Protein AF-0000000076640736 (afdb_homodimer)

pLDDT: mean 88.98, std 17.42, range [44.72, 98.94]

Organism: NCBI:txid1194090

Solvent-accessible surface area (backbone atoms only — not comparable to full-atom values): 15276 Å² total; per-residue (Å²): 128,54,63,42,48,74,42,82,36,75,67,81,66,88,76,74,52,83,52,33,38,38,32,15,74,84,70,26,34,33,38,29,35,38,87,88,64,81,64,48,81,40,79,45,49,27,27,90,73,60,23,31,40,34,38,21,58,82,40,40,26,46,40,62,67,46,68,42,70,89,44,95,79,40,47,28,30,31,40,53,64,30,25,53,43,78,49,74,74,72,51,73,67,57,50,52,52,50,52,51,53,48,50,51,50,41,50,52,51,56,55,52,49,46,54,57,48,48,54,54,50,52,51,51,53,53,54,50,53,55,52,51,56,54,53,63,59,65,78,101,128,55,63,43,46,74,41,81,37,76,66,82,65,89,76,75,52,81,51,32,37,38,32,16,74,85,71,26,33,33,38,29,34,38,88,87,65,82,65,48,80,40,79,46,50,27,28,89,73,60,23,32,40,35,37,20,59,80,41,40,27,45,39,62,68,46,68,41,72,89,45,94,79,40,49,28,30,33,40,53,63,29,25,53,43,79,49,73,76,74,50,72,66,55,50,52,52,48,53,51,51,48,51,52,50,41,50,54,50,55,56,52,50,46,53,56,52,44,54,54,50,52,49,50,54,52,52,52,51,53,52,50,57,53,53,62,57,63,78,102

Secondary structure (DSSP, 8-state):
-EEPEEEE-SS--SSPPTTEEEEETTTTEEEEE-TTSS--EEEEEBSTTSBEEEE-SS-EEEEEEEE-TTSTT--EEEEETTEEEE-PPPPHHHHHHHHHHHHHHHHHHHHHHHHHHHHHHHHHHHHHHHHHHHHHHHT-/-EEPEEEE-SS--SSPPTTEEEEETTTTEEEEE-TTSS--EEEEEBSTTSBEEEE-SS-EEEEEEEE-TTSTT--EEEEETTEEEE-PPPPHHHHHHHHHHHHHHHHHHHHHHHHHHHHHHHHHHHHHHHHHHHHHHHT-

Foldseek 3Di:
DQFAAEDEDCDDDPDADARYWYDHPNQQKIWHQDNVPPRDIDIFGHDPLTWDWDDDPQFIWIPDWDFPCVDPVRWIFTQDRRDTGGDDHDDPVVVVVVVVVSVVSVVVVVVVVVVVVVVVVVVVVVVVVVVVVVVVVVVD/DQFAAEDEDCDDDPDADARYWYDHPNQQKIWHADNVPPRDIDIFGHDPLTWDWDDDPQFIWIPDWDFPCVDPVRWIFTQDRRDTGGDDHDDPVVVVVVVVVSVVSVVVVVVVVVVVVVVVVVVVVVVVVVVVVVVVVVVD

Sequence (280 aa):
MKKLNHRFVEYIPKNLEEGVLYISIRFGTAVHKCACGCGNKTVTPLSPTDWELKYNGESISLNPSIGNWSYPCQSHYWIINDEIRWADKWSKEKIQANRAKQQINKKRYFNSSKTSSKESESEDQSLWNKFKSWISNLMKMKKLNHRFVEYIPKNLEEGVLYISIRFGTAVHKCACGCGNKTVTPLSPTDWELKYNGESISLNPSIGNWSYPCQSHYWIINDEIRWADKWSKEKIQANRAKQQINKKRYFNSSKTSSKESESEDQSLWNKFKSWISNLMK

Radius of gyration: 25.19 Å; Cα contacts (8 Å, |Δi|>4): 437; chains: 2; bounding box: 90×57×64 Å

InterPro domains:
  IPR045384 Protein of unknown function DUF6527 [PF20137] (8-87)

Nearest PDB structures (foldseek):
  8vpq-assembly1_A  TM=2.775E-01  e=2.648E+00  Homo sapiens
  8voj-assembly1_A  TM=3.090E-01  e=3.574E+00  Homo sapiens
  8vpq-assembly1_A  TM=2.774E-01  e=2.283E+00  Homo sapiens
  8voj-assembly1_A  TM=2.893E-01  e=3.076E+00  Homo sapiens
  5ods-assembly2_B  TM=2.956E-01  e=4.957E+00  Mus musculus

Structure (mmCIF, N/CA/C/O backbone):
data_AF-0000000076640736-model_v1
#
loop_
_entity.id
_entity.type
_entity.pdbx_description
1 polymer 'Uncharacterized protein'
#
loop_
_atom_site.group_PDB
_atom_site.id
_atom_site.type_symbol
_atom_site.label_atom_id
_atom_site.label_alt_id
_atom_site.label_comp_id
_atom_site.label_asym_id
_atom_site.label_entity_id
_atom_site.label_seq_id
_atom_site.pdbx_PDB_ins_code
_atom_site.Cartn_x
_atom_site.Cartn_y
_atom_site.Cartn_z
_atom_site.occupancy
_atom_site.B_iso_or_equiv
_atom_site.auth_seq_id
_atom_site.auth_comp_id
_atom_site.auth_asym_id
_atom_site.auth_atom_id
_atom_site.pdbx_PDB_model_num
ATOM 1 N N . MET A 1 1 ? -11.844 11.234 16.375 1 69 1 MET A N 1
ATOM 2 C CA . MET A 1 1 ? -10.734 10.922 15.484 1 69 1 MET A CA 1
ATOM 3 C C . MET A 1 1 ? -10.891 11.648 14.148 1 69 1 MET A C 1
ATOM 5 O O . MET A 1 1 ? -12.008 11.891 13.695 1 69 1 MET A O 1
ATOM 9 N N . LYS A 1 2 ? -9.859 12.328 13.805 1 91.25 2 LYS A N 1
ATOM 10 C CA . LYS A 1 2 ? -9.898 13.07 12.547 1 91.25 2 LYS A CA 1
ATOM 11 C C . LYS A 1 2 ? -9.625 12.156 11.359 1 91.25 2 LYS A C 1
ATOM 13 O O . LYS A 1 2 ? -8.664 11.383 11.375 1 91.25 2 LYS A O 1
ATOM 18 N N . LYS A 1 3 ? -10.602 12.141 10.414 1 95.75 3 LYS A N 1
ATOM 19 C CA . LYS A 1 3 ? -10.5 11.273 9.242 1 95.75 3 LYS A CA 1
ATOM 20 C C . LYS A 1 3 ? -10.125 12.078 8 1 95.75 3 LYS A C 1
ATOM 22 O O . LYS A 1 3 ? -10.562 13.219 7.832 1 95.75 3 LYS A O 1
ATOM 27 N N . LEU A 1 4 ? -9.344 11.531 7.227 1 97.88 4 LEU A N 1
ATOM 28 C CA . LEU A 1 4 ? -9.031 12.102 5.922 1 97.88 4 LEU A CA 1
ATOM 29 C C . LEU A 1 4 ? -9.805 11.398 4.816 1 97.88 4 LEU A C 1
ATOM 31 O O . LEU A 1 4 ? -10.086 10.203 4.918 1 97.88 4 LEU A O 1
ATOM 35 N N . ASN A 1 5 ? -10.117 12.195 3.83 1 98.31 5 ASN A N 1
ATOM 36 C CA . ASN A 1 5 ? -10.594 11.602 2.584 1 98.31 5 ASN A CA 1
ATOM 37 C C . ASN A 1 5 ? -9.461 11.43 1.577 1 98.31 5 ASN A C 1
ATOM 39 O O . ASN A 1 5 ? -8.82 12.406 1.178 1 98.31 5 ASN A O 1
ATOM 43 N N . HIS A 1 6 ? -9.211 10.211 1.237 1 98.75 6 HIS A N 1
ATOM 44 C CA . HIS A 1 6 ? -8.117 10.039 0.285 1 98.75 6 HIS A CA 1
ATOM 45 C C . HIS A 1 6 ? -8.633 10.078 -1.151 1 98.75 6 HIS A C 1
ATOM 47 O O . HIS A 1 6 ? -9.766 9.695 -1.422 1 98.75 6 HIS A O 1
ATOM 53 N N . ARG A 1 7 ? -7.809 10.547 -2.029 1 98.75 7 ARG A N 1
ATOM 54 C CA . ARG A 1 7 ? -8.086 10.594 -3.463 1 98.75 7 ARG A CA 1
ATOM 55 C C . ARG A 1 7 ? -6.848 10.203 -4.27 1 98.75 7 ARG A C 1
ATOM 57 O O . ARG A 1 7 ? -5.789 10.82 -4.125 1 98.75 7 ARG A O 1
ATOM 64 N N . PHE A 1 8 ? -6.996 9.203 -5.039 1 98.69 8 PHE A N 1
ATOM 65 C CA . PHE A 1 8 ? -5.961 8.914 -6.027 1 98.69 8 PHE A CA 1
ATOM 66 C C . PHE A 1 8 ? -6.105 9.828 -7.238 1 98.69 8 PHE A C 1
ATOM 68 O O . PHE A 1 8 ? -7.18 9.914 -7.836 1 98.69 8 PHE A O 1
ATOM 75 N N . VAL A 1 9 ? -5.004 10.477 -7.559 1 98.5 9 VAL A N 1
ATOM 76 C CA . VAL A 1 9 ? -5.008 11.422 -8.664 1 98.5 9 VAL A CA 1
ATOM 77 C C . VAL A 1 9 ? -3.748 11.234 -9.508 1 98.5 9 VAL A C 1
ATOM 79 O O . VAL A 1 9 ? -2.746 10.703 -9.031 1 98.5 9 VAL A O 1
ATOM 82 N N . GLU A 1 10 ? -3.867 11.625 -10.781 1 97.19 10 GLU A N 1
ATOM 83 C CA . GLU A 1 10 ? -2.648 11.617 -11.578 1 97.19 10 GLU A CA 1
ATOM 84 C C . GLU A 1 10 ? 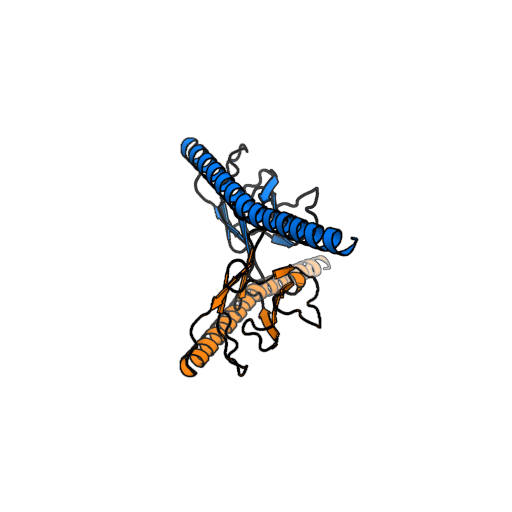-1.718 12.758 -11.18 1 97.19 10 GLU A C 1
ATOM 86 O O . GLU A 1 10 ? -0.538 12.531 -10.906 1 97.19 10 GLU A O 1
ATOM 91 N N . TYR A 1 11 ? -2.346 13.984 -11.094 1 98.31 11 TYR A N 1
ATOM 92 C CA . TYR A 1 11 ? -1.594 15.172 -10.703 1 98.31 11 TYR A CA 1
ATOM 93 C C . TYR A 1 11 ? -2.115 15.742 -9.391 1 98.31 11 TYR A C 1
ATOM 95 O O . TYR A 1 11 ? -3.326 15.891 -9.203 1 98.31 11 TYR A O 1
ATOM 103 N N . ILE A 1 12 ? -1.218 16.094 -8.562 1 98.62 12 ILE A N 1
ATOM 104 C CA . ILE A 1 12 ? -1.603 16.766 -7.328 1 98.62 12 ILE A CA 1
ATOM 105 C C . ILE A 1 12 ? -2.174 18.141 -7.645 1 98.62 12 ILE A C 1
ATOM 107 O O . ILE A 1 12 ? -1.533 18.938 -8.328 1 98.62 12 ILE A O 1
ATOM 111 N N . PRO A 1 13 ? -3.293 18.438 -7.125 1 98.62 13 PRO A N 1
ATOM 112 C CA . PRO A 1 13 ? -3.857 19.75 -7.441 1 98.62 13 PRO A CA 1
ATOM 113 C C . PRO A 1 13 ? -3.057 20.891 -6.836 1 98.62 13 PRO A C 1
ATOM 115 O O . PRO A 1 13 ? -2.441 20.734 -5.777 1 98.62 13 PRO A O 1
ATOM 118 N N . LYS A 1 14 ? -3.152 21.969 -7.449 1 97.75 14 LYS A N 1
ATOM 119 C CA . LYS A 1 14 ? -2.477 23.172 -6.957 1 97.75 14 LYS A CA 1
ATOM 120 C C . LYS A 1 14 ? -3.059 23.609 -5.617 1 97.75 14 LYS A C 1
ATOM 122 O O . LYS A 1 14 ? -2.316 23.938 -4.691 1 97.75 14 LYS A O 1
ATOM 127 N N . ASN A 1 15 ? -4.355 23.641 -5.617 1 98.19 15 ASN A N 1
ATOM 128 C CA . ASN A 1 15 ? -5.047 24 -4.383 1 98.19 15 ASN A CA 1
ATOM 129 C C . ASN A 1 15 ? -5.559 22.766 -3.645 1 98.19 15 ASN A C 1
ATOM 131 O O . ASN A 1 15 ? -6.496 22.109 -4.102 1 98.19 15 ASN A O 1
ATOM 135 N N . LEU A 1 16 ? -5.016 22.547 -2.539 1 98.69 16 LEU A N 1
ATOM 136 C CA . LEU A 1 16 ? -5.387 21.375 -1.735 1 98.69 16 LEU A CA 1
ATOM 137 C C . LEU A 1 16 ? -6.598 21.688 -0.859 1 98.69 16 LEU A C 1
ATOM 139 O O . LEU A 1 16 ? -6.695 22.781 -0.293 1 98.69 16 LEU A O 1
ATOM 143 N N . GLU A 1 17 ? -7.504 20.75 -0.785 1 98.31 17 GLU A N 1
ATOM 144 C CA . GLU A 1 17 ? -8.609 20.859 0.158 1 98.31 17 GLU A CA 1
ATOM 145 C C . GLU A 1 17 ? -8.219 20.359 1.541 1 98.31 17 GLU A C 1
ATOM 147 O O . GLU A 1 17 ? -7.441 19.406 1.659 1 98.31 17 GLU A O 1
ATOM 152 N N . GLU A 1 18 ? -8.805 20.984 2.523 1 97.56 18 GLU A N 1
ATOM 153 C CA . GLU A 1 18 ? -8.602 20.5 3.885 1 97.56 18 GLU A CA 1
ATOM 154 C C . GLU A 1 18 ? -9.188 19.094 4.062 1 97.56 18 GLU A C 1
ATOM 156 O O . GLU A 1 18 ? -10.289 18.812 3.586 1 97.56 18 GLU A O 1
ATOM 161 N N . GLY A 1 19 ? -8.438 18.266 4.684 1 98.19 19 GLY A N 1
ATOM 162 C CA . GLY A 1 19 ? -8.977 16.969 5.039 1 98.19 19 GLY A CA 1
ATOM 163 C C . GLY A 1 19 ? -8.891 15.953 3.912 1 98.19 19 GLY A C 1
ATOM 164 O O . GLY A 1 19 ? -9.461 14.867 4.004 1 98.19 19 GLY A O 1
ATOM 165 N N . VAL A 1 20 ? -8.203 16.375 2.82 1 98.81 20 VAL A N 1
ATOM 166 C CA . VAL A 1 20 ? -8.078 15.445 1.705 1 98.81 20 VAL A CA 1
ATOM 167 C C . VAL A 1 20 ? -6.621 15.016 1.558 1 98.81 20 VAL A C 1
ATOM 169 O O . VAL A 1 20 ? -5.715 15.852 1.569 1 98.81 20 VAL A O 1
ATOM 172 N N . LEU A 1 21 ? -6.414 13.742 1.51 1 98.88 21 LEU A N 1
ATOM 173 C CA . LEU A 1 21 ? -5.117 13.156 1.181 1 98.88 21 LEU A CA 1
ATOM 174 C C . LEU A 1 21 ? -5.051 12.781 -0.296 1 98.88 21 LEU A C 1
ATOM 176 O O . LEU A 1 21 ? -5.73 11.852 -0.734 1 98.88 21 LEU A O 1
ATOM 180 N N . TYR A 1 22 ? -4.266 13.508 -1.05 1 98.94 22 TYR A N 1
ATOM 181 C CA . TYR A 1 22 ? -4.09 13.227 -2.471 1 98.94 22 TYR A CA 1
ATOM 182 C C . TYR A 1 22 ? -2.912 12.281 -2.701 1 98.94 22 TYR A C 1
ATOM 184 O O . TYR A 1 22 ? -1.819 12.508 -2.174 1 98.94 22 TYR A O 1
ATOM 192 N N . ILE A 1 23 ? -3.119 11.258 -3.488 1 98.94 23 ILE A N 1
ATOM 193 C CA . ILE A 1 23 ? -2.07 10.289 -3.779 1 98.94 23 ILE A CA 1
ATOM 194 C C . ILE A 1 23 ? -1.858 10.195 -5.289 1 98.94 23 ILE A C 1
ATOM 196 O O . ILE A 1 23 ? -2.803 9.938 -6.039 1 98.94 23 ILE A O 1
ATOM 200 N N . SER A 1 24 ? -0.722 10.422 -5.742 1 98.69 24 SER A N 1
ATOM 201 C CA . SER A 1 24 ? -0.337 10.203 -7.137 1 98.69 24 SER A CA 1
ATOM 202 C C . SER A 1 24 ? 0.619 9.023 -7.266 1 98.69 24 SER A C 1
ATOM 204 O O . SER A 1 24 ? 1.792 9.125 -6.902 1 98.69 24 SER A O 1
ATOM 206 N N . ILE A 1 25 ? 0.133 7.977 -7.824 1 98.25 25 ILE A N 1
ATOM 207 C CA . ILE A 1 25 ? 0.976 6.812 -8.086 1 98.25 25 ILE A CA 1
ATOM 208 C C . ILE A 1 25 ? 1.99 7.145 -9.18 1 98.25 25 ILE A C 1
ATOM 210 O O . ILE A 1 25 ? 3.17 6.805 -9.062 1 98.25 25 ILE A O 1
ATOM 214 N N . ARG A 1 26 ? 1.561 7.855 -10.102 1 96.75 26 ARG A N 1
ATOM 215 C CA . ARG A 1 26 ? 2.4 8.211 -11.242 1 96.75 26 ARG A CA 1
ATOM 216 C C . ARG A 1 26 ? 3.652 8.953 -10.789 1 96.75 26 ARG A C 1
ATOM 218 O O . ARG A 1 26 ? 4.75 8.695 -11.289 1 96.75 26 ARG A O 1
ATOM 225 N N . PHE A 1 27 ? 3.475 9.789 -9.82 1 98 27 PHE A N 1
ATOM 226 C CA . PHE A 1 27 ? 4.598 10.633 -9.43 1 98 27 PHE A CA 1
ATOM 227 C C . PHE A 1 27 ? 5.145 10.211 -8.07 1 98 27 PHE A C 1
ATOM 229 O O . PHE A 1 27 ? 6.023 10.875 -7.516 1 98 27 PHE A O 1
ATOM 236 N N . GLY A 1 28 ? 4.617 9.156 -7.559 1 98.12 28 GLY A N 1
ATOM 237 C CA . GLY A 1 28 ? 5.145 8.578 -6.332 1 98.12 28 GLY A CA 1
ATOM 238 C C . GLY A 1 28 ? 5.121 9.539 -5.16 1 98.12 28 GLY A C 1
ATOM 239 O O . GLY A 1 28 ? 6.145 9.75 -4.504 1 98.12 28 GLY A O 1
ATOM 240 N N . THR A 1 29 ? 3.906 10.078 -4.875 1 98.75 29 THR A N 1
ATOM 241 C CA . THR A 1 29 ? 3.834 11.062 -3.799 1 98.75 29 THR A CA 1
ATOM 242 C C . THR A 1 29 ? 2.424 11.125 -3.221 1 98.75 29 THR A C 1
ATOM 244 O O . THR A 1 29 ? 1.45 10.805 -3.906 1 98.75 29 THR A O 1
ATOM 247 N N . ALA A 1 30 ? 2.326 11.445 -1.973 1 98.94 30 ALA A N 1
ATOM 248 C CA . ALA A 1 30 ? 1.08 11.82 -1.311 1 98.94 30 ALA A CA 1
ATOM 249 C C . ALA A 1 30 ? 1.185 13.211 -0.691 1 98.94 30 ALA A C 1
ATOM 251 O O . ALA A 1 30 ? 2.242 13.594 -0.186 1 98.94 30 ALA A O 1
ATOM 252 N N . VAL A 1 31 ? 0.081 13.945 -0.761 1 98.94 31 VAL A N 1
ATOM 253 C CA . VAL A 1 31 ? 0.101 15.336 -0.299 1 98.94 31 VAL A CA 1
ATOM 254 C C . VAL A 1 31 ? -1.215 15.664 0.403 1 98.94 31 VAL A C 1
ATOM 256 O O . VAL A 1 31 ? -2.285 15.242 -0.041 1 98.94 31 VAL A O 1
ATOM 259 N N . HIS A 1 32 ? -1.127 16.391 1.442 1 98.88 32 HIS A N 1
ATOM 260 C CA . HIS A 1 32 ? -2.303 16.922 2.127 1 98.88 32 HIS A CA 1
ATOM 261 C C . HIS A 1 32 ? -1.965 18.172 2.912 1 98.88 32 HIS A C 1
ATOM 263 O O . HIS A 1 32 ? -0.791 18.5 3.094 1 98.88 32 HIS A O 1
ATOM 269 N N . LYS A 1 33 ? -3.004 18.859 3.256 1 98.81 33 LYS A N 1
ATOM 270 C CA . LYS A 1 33 ? -2.805 19.922 4.234 1 98.81 33 LYS A CA 1
ATOM 271 C C . LYS A 1 33 ? -2.602 19.344 5.637 1 98.81 33 LYS A C 1
ATOM 273 O O . LYS A 1 33 ? -3.27 18.391 6.02 1 98.81 33 LYS A O 1
ATOM 278 N N . CYS A 1 34 ? -1.713 19.938 6.336 1 98.75 34 CYS A N 1
ATOM 279 C CA . CYS A 1 34 ? -1.366 19.484 7.68 1 98.75 34 CYS A CA 1
ATOM 280 C C . CYS A 1 34 ? -2.619 19.203 8.5 1 98.75 34 CYS A C 1
ATOM 282 O O . CYS A 1 34 ? -3.564 19.984 8.5 1 98.75 34 CYS A O 1
ATOM 284 N N . ALA A 1 35 ? -2.598 18.156 9.25 1 98.38 35 ALA A N 1
ATOM 285 C CA . ALA A 1 35 ? -3.789 17.672 9.945 1 98.38 35 ALA A CA 1
ATOM 286 C C . ALA A 1 35 ? -4.152 18.578 11.117 1 98.38 35 ALA A C 1
ATOM 288 O O . ALA A 1 35 ? -5.277 18.531 11.617 1 98.38 35 ALA A O 1
ATOM 289 N N . CYS A 1 36 ? -3.232 19.359 11.57 1 97.75 36 CYS A N 1
ATOM 290 C CA . CYS A 1 36 ? -3.527 20.188 12.727 1 97.75 36 CYS A CA 1
ATOM 291 C C . CYS A 1 36 ? -4.465 21.328 12.352 1 97.75 36 CYS A C 1
ATOM 293 O O . CYS A 1 36 ? -5.066 21.953 13.227 1 97.75 36 CYS A O 1
ATOM 295 N N . GLY A 1 37 ? -4.504 21.641 11.023 1 97.75 37 GLY A N 1
ATOM 296 C CA . GLY A 1 37 ? -5.406 22.703 10.578 1 97.75 37 GLY A CA 1
ATOM 297 C C . GLY A 1 37 ? -4.695 23.984 10.234 1 97.75 37 GLY A C 1
ATOM 298 O O . GLY A 1 37 ? -5.336 24.984 9.883 1 97.75 37 GLY A O 1
ATOM 299 N N . CYS A 1 38 ? -3.404 24.031 10.25 1 98.31 38 CYS A N 1
ATOM 300 C CA . CYS A 1 38 ? -2.66 25.25 10.016 1 98.31 38 CYS A CA 1
ATOM 301 C C . CYS A 1 38 ? -2.643 25.609 8.531 1 98.31 38 CYS A C 1
ATOM 303 O O . CYS A 1 38 ? -2.283 26.719 8.164 1 98.31 38 CYS A O 1
ATOM 305 N N . GLY A 1 39 ? -2.908 24.625 7.711 1 97.94 39 GLY A N 1
ATOM 306 C CA . GLY A 1 39 ? -3.041 24.922 6.293 1 97.94 39 GLY A CA 1
ATOM 307 C C . GLY A 1 39 ? -1.779 24.641 5.504 1 97.94 39 GLY A C 1
ATOM 308 O O . GLY A 1 39 ? -1.786 24.688 4.27 1 97.94 39 GLY A O 1
ATOM 309 N N . ASN A 1 40 ? -0.706 24.297 6.215 1 98.5 40 ASN A N 1
ATOM 310 C CA . ASN A 1 40 ? 0.551 24.031 5.52 1 98.5 40 ASN A CA 1
ATOM 311 C C . ASN A 1 40 ? 0.494 22.75 4.715 1 98.5 40 ASN A C 1
ATOM 313 O O . ASN A 1 40 ? -0.123 21.766 5.145 1 98.5 40 ASN A O 1
ATOM 317 N N . LYS A 1 41 ? 1.194 22.766 3.594 1 98.75 41 LYS A N 1
ATOM 318 C CA . LYS A 1 41 ? 1.274 21.609 2.707 1 98.75 41 LYS A CA 1
ATOM 319 C C . LYS A 1 41 ? 2.26 20.578 3.242 1 98.75 41 LYS A C 1
ATOM 321 O O . LYS A 1 41 ? 3.4 20.906 3.57 1 98.75 41 LYS A O 1
ATOM 326 N N . THR A 1 42 ? 1.819 19.359 3.34 1 98.81 42 THR A N 1
ATOM 327 C CA . THR A 1 42 ? 2.637 18.234 3.789 1 98.81 42 THR A CA 1
ATOM 328 C C . THR A 1 42 ? 2.861 17.25 2.652 1 98.81 42 THR A C 1
ATOM 330 O O . THR A 1 42 ? 1.905 16.688 2.115 1 98.81 42 THR A O 1
ATOM 333 N N . VAL A 1 43 ? 4.09 17.078 2.285 1 98.88 43 VAL A N 1
ATOM 334 C CA . VAL A 1 43 ? 4.449 16.188 1.185 1 98.88 43 VAL A CA 1
ATOM 335 C C . VAL A 1 43 ? 5.086 14.914 1.734 1 98.88 43 VAL A C 1
ATOM 337 O O . VAL A 1 43 ? 6.016 14.977 2.539 1 98.88 43 VAL A O 1
ATOM 340 N N . THR A 1 44 ? 4.613 13.773 1.322 1 98.88 44 THR A N 1
ATOM 341 C CA . THR A 1 44 ? 5.156 12.469 1.701 1 98.88 44 THR A CA 1
ATOM 342 C C . THR A 1 44 ? 5.52 11.656 0.465 1 98.88 44 THR A C 1
ATOM 344 O O . THR A 1 44 ? 4.691 10.906 -0.057 1 98.88 44 THR A O 1
ATOM 347 N N . PRO A 1 45 ? 6.773 11.75 0.02 1 98.69 45 PRO A N 1
ATOM 348 C CA . PRO A 1 45 ? 7.207 10.992 -1.154 1 98.69 45 PRO A CA 1
ATOM 349 C C . PRO A 1 45 ? 7.172 9.477 -0.925 1 98.69 45 PRO A C 1
ATOM 351 O O . PRO A 1 45 ? 7.586 9 0.134 1 98.69 45 PRO A O 1
ATOM 354 N N . LEU A 1 46 ? 6.629 8.773 -1.895 1 98.69 46 LEU A N 1
ATOM 355 C CA . LEU A 1 46 ? 6.66 7.312 -1.871 1 98.69 46 LEU A CA 1
ATOM 356 C C . LEU A 1 46 ? 7.957 6.785 -2.475 1 98.69 46 LEU A C 1
ATOM 358 O O . LEU A 1 46 ? 8.156 6.855 -3.691 1 98.69 46 LEU A O 1
ATOM 362 N N . SER A 1 47 ? 8.797 6.285 -1.621 1 97.62 47 SER A N 1
ATOM 363 C CA . SER A 1 47 ? 10.078 5.719 -2.033 1 97.62 47 SER A CA 1
ATOM 364 C C . SER A 1 47 ? 10.586 4.703 -1.016 1 97.62 47 SER A C 1
ATOM 366 O O . SER A 1 47 ? 10.148 4.699 0.138 1 97.62 47 SER A O 1
ATOM 368 N N . PRO A 1 48 ? 11.508 3.938 -1.374 1 97.38 48 PRO A N 1
ATOM 369 C CA . PRO A 1 48 ? 12.016 2.91 -0.463 1 97.38 48 PRO A CA 1
ATOM 370 C C . PRO A 1 48 ? 12.656 3.5 0.792 1 97.38 48 PRO A C 1
ATOM 372 O O . PRO A 1 48 ? 12.844 2.791 1.784 1 97.38 48 PRO A O 1
ATOM 375 N N . THR A 1 49 ? 12.977 4.793 0.774 1 97 49 THR A N 1
ATOM 376 C CA . THR A 1 49 ? 13.695 5.363 1.908 1 97 49 THR A CA 1
ATOM 377 C C . THR A 1 49 ? 12.82 6.383 2.639 1 97 49 THR A C 1
ATOM 379 O O . THR A 1 49 ? 13.234 6.941 3.658 1 97 49 THR A O 1
ATOM 382 N N . ASP A 1 50 ? 11.672 6.645 2.174 1 97.38 50 ASP A N 1
ATOM 383 C CA . ASP A 1 50 ? 10.82 7.664 2.771 1 97.38 50 ASP A CA 1
ATOM 384 C C . ASP A 1 50 ? 9.508 7.055 3.275 1 97.38 50 ASP A C 1
ATOM 386 O O . ASP A 1 50 ? 9.492 6.379 4.309 1 97.38 50 ASP A O 1
ATOM 390 N N . TRP A 1 51 ? 8.414 7.215 2.439 1 98.75 51 TRP A N 1
ATOM 391 C CA . TRP A 1 51 ? 7.137 6.699 2.926 1 98.75 51 TRP A CA 1
ATOM 392 C C . TRP A 1 51 ? 6.676 5.512 2.086 1 98.75 51 TRP A C 1
ATOM 394 O O . TRP A 1 51 ? 6.961 5.441 0.889 1 98.75 51 TRP A O 1
ATOM 404 N N . GLU A 1 52 ? 5.938 4.719 2.705 1 98.81 52 GLU A N 1
ATOM 405 C CA . GLU A 1 52 ? 5.246 3.594 2.08 1 98.81 52 GLU A CA 1
ATOM 406 C C . GLU A 1 52 ? 3.732 3.727 2.232 1 98.81 52 GLU A C 1
ATOM 408 O O . GLU A 1 52 ? 3.242 4.105 3.297 1 98.81 52 GLU A O 1
ATOM 413 N N . LEU A 1 53 ? 3.068 3.342 1.178 1 98.88 53 LEU A N 1
ATOM 414 C CA . LEU A 1 53 ? 1.609 3.373 1.138 1 98.88 53 LEU A CA 1
ATOM 415 C C . LEU A 1 53 ? 1.029 1.981 1.358 1 98.88 53 LEU A C 1
ATOM 417 O O . LEU A 1 53 ? 1.498 1.007 0.764 1 98.88 53 LEU A O 1
ATOM 421 N N . LYS A 1 54 ? 0.089 1.872 2.271 1 98.88 54 LYS A N 1
ATOM 422 C CA . LYS A 1 54 ? -0.754 0.686 2.387 1 98.88 54 LYS A CA 1
ATOM 423 C C . LYS A 1 54 ? -2.188 0.986 1.963 1 98.88 54 LYS A C 1
ATOM 425 O O . LYS A 1 54 ? -2.76 2.004 2.361 1 98.88 54 LYS A O 1
ATOM 430 N N . TYR A 1 55 ? -2.76 0.138 1.157 1 98.88 55 TYR A N 1
ATOM 431 C CA . TYR A 1 55 ? -4.094 0.349 0.611 1 98.88 55 TYR A CA 1
ATOM 432 C C . TYR A 1 55 ? -4.891 -0.951 0.598 1 98.88 55 TYR A C 1
ATOM 434 O O . TYR A 1 55 ? -4.465 -1.94 -0.004 1 98.88 55 TYR A O 1
ATOM 442 N N . ASN A 1 56 ? -6.066 -0.938 1.209 1 98.19 56 ASN A N 1
ATOM 443 C CA . ASN A 1 56 ? -6.863 -2.156 1.306 1 98.19 56 ASN A CA 1
ATOM 444 C C . ASN A 1 56 ? -8.141 -2.061 0.473 1 98.19 56 ASN A C 1
ATOM 446 O O . ASN A 1 56 ? -9.141 -2.701 0.79 1 98.19 56 ASN A O 1
ATOM 450 N N . GLY A 1 57 ? -8.102 -1.193 -0.506 1 97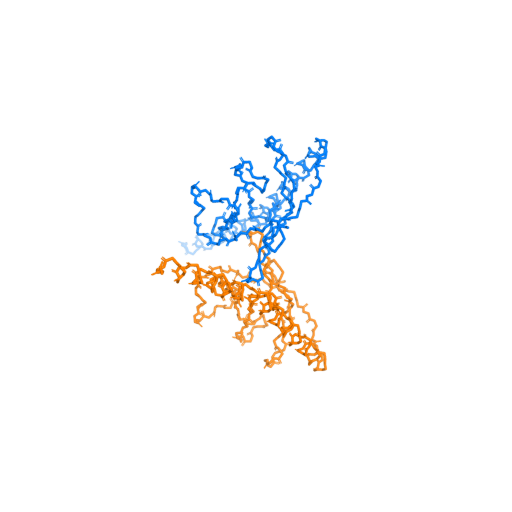.75 57 GLY A N 1
ATOM 451 C CA . GLY A 1 57 ? -9.266 -1.04 -1.372 1 97.75 57 GLY A CA 1
ATOM 452 C C . GLY A 1 57 ? -10.25 -0.008 -0.866 1 97.75 57 GLY A C 1
ATOM 453 O O . GLY A 1 57 ? -11.102 0.472 -1.623 1 97.75 57 GLY A O 1
ATOM 454 N N . GLU A 1 58 ? -10.156 0.347 0.421 1 97.31 58 GLU A N 1
ATOM 455 C CA . GLU A 1 58 ? -11.117 1.274 1.016 1 97.31 58 GLU A CA 1
ATOM 456 C C . GLU A 1 58 ? -10.406 2.422 1.728 1 97.31 58 GLU A C 1
ATOM 458 O O . GLU A 1 58 ? -10.867 3.564 1.69 1 97.31 58 GLU A O 1
ATOM 463 N N . SER A 1 59 ? -9.273 2.15 2.357 1 98 59 SER A N 1
ATOM 464 C CA . SER A 1 59 ? -8.586 3.174 3.139 1 98 59 SER A CA 1
ATOM 465 C C . SER A 1 59 ? -7.078 3.084 2.961 1 98 59 SER A C 1
ATOM 467 O O . SER A 1 59 ? -6.562 2.074 2.475 1 98 59 SER A O 1
ATOM 469 N N . ILE A 1 60 ? -6.398 4.16 3.416 1 98 60 ILE A N 1
ATOM 470 C CA . ILE A 1 60 ? -4.973 4.328 3.158 1 98 60 ILE A CA 1
ATOM 471 C C . ILE A 1 60 ? -4.227 4.512 4.477 1 98 60 ILE A C 1
ATOM 473 O O . ILE A 1 60 ? -4.707 5.199 5.379 1 98 60 ILE A O 1
ATOM 477 N N . SER A 1 61 ? -3.086 3.904 4.527 1 98.88 61 SER A N 1
ATOM 478 C CA . SER A 1 61 ? -2.123 4.199 5.586 1 98.88 61 SER A CA 1
ATOM 479 C C . SER A 1 61 ? -0.778 4.625 5.004 1 98.88 61 SER A C 1
ATOM 481 O O . SER A 1 61 ? -0.398 4.188 3.918 1 98.88 61 SER A O 1
ATOM 483 N N . LEU A 1 62 ? -0.159 5.508 5.652 1 98.88 62 LEU A N 1
ATOM 484 C CA . LEU A 1 62 ? 1.214 5.883 5.332 1 98.88 62 LEU A CA 1
ATOM 485 C C . LEU A 1 62 ? 2.154 5.531 6.48 1 98.88 62 LEU A C 1
ATOM 487 O O . LEU A 1 62 ? 1.805 5.703 7.648 1 98.88 62 LEU A O 1
ATOM 491 N N . ASN A 1 63 ? 3.281 5.051 6.113 1 98.81 63 ASN A N 1
ATOM 492 C CA . ASN A 1 63 ? 4.355 4.727 7.047 1 98.81 63 ASN A CA 1
ATOM 493 C C . ASN A 1 63 ? 5.695 5.289 6.574 1 98.81 63 ASN A C 1
ATOM 495 O O . ASN A 1 63 ? 6.07 5.121 5.414 1 98.81 63 ASN A O 1
ATOM 499 N N . PRO A 1 64 ? 6.406 5.965 7.465 1 98.62 64 PRO A N 1
ATOM 500 C CA . PRO A 1 64 ? 6.281 6.188 8.906 1 98.62 64 PRO A CA 1
ATOM 501 C C . PRO A 1 64 ? 5.418 7.398 9.25 1 98.62 64 PRO A C 1
ATOM 503 O O . PRO A 1 64 ? 4.59 7.82 8.438 1 98.62 64 PRO A O 1
ATOM 506 N N . SER A 1 65 ? 5.535 7.855 10.484 1 98.81 65 SER A N 1
ATOM 507 C CA . SER A 1 65 ? 4.789 9.016 10.953 1 98.81 65 SER A CA 1
ATOM 508 C C . SER A 1 65 ? 5.219 10.281 10.227 1 98.81 65 SER A C 1
ATOM 510 O O . SER A 1 65 ? 6.266 10.305 9.578 1 98.81 65 SER A O 1
ATOM 512 N N . ILE A 1 66 ? 4.383 11.195 10.312 1 98.69 66 ILE A N 1
ATOM 513 C CA . ILE A 1 66 ? 4.625 12.5 9.703 1 98.69 66 ILE A CA 1
ATOM 514 C C . ILE A 1 66 ? 4.941 13.523 10.789 1 98.69 66 ILE A C 1
ATOM 516 O O . ILE A 1 66 ? 4.16 13.703 11.727 1 98.69 66 ILE A O 1
ATOM 520 N N . GLY A 1 67 ? 6.082 14.039 10.68 1 98.56 67 GLY A N 1
ATOM 521 C CA . GLY A 1 67 ? 6.453 15.148 11.539 1 98.56 67 GLY A CA 1
ATOM 522 C C . GLY A 1 67 ? 6.652 16.453 10.781 1 98.56 67 GLY A C 1
ATOM 523 O O . GLY A 1 67 ? 7.555 16.547 9.945 1 98.56 67 GLY A O 1
ATOM 524 N N . ASN A 1 68 ? 5.879 17.391 11.039 1 98.44 68 ASN A N 1
ATOM 525 C CA . ASN A 1 68 ? 5.996 18.703 10.398 1 98.44 68 ASN A CA 1
ATOM 526 C C . ASN A 1 68 ? 6.871 19.641 11.211 1 98.44 68 ASN A C 1
ATOM 528 O O . ASN A 1 68 ? 6.434 20.734 11.578 1 98.44 68 ASN A O 1
ATOM 532 N N . TRP A 1 69 ? 8.102 19.297 11.375 1 98.38 69 TRP A N 1
ATOM 533 C CA . TRP A 1 69 ? 9.023 19.922 12.32 1 98.38 69 TRP A CA 1
ATOM 534 C C . TRP A 1 69 ? 9.492 21.281 11.797 1 98.38 69 TRP A C 1
ATOM 536 O O . TRP A 1 69 ? 10.008 22.109 12.562 1 98.38 69 TRP A O 1
ATOM 546 N N . SER A 1 70 ? 9.344 21.5 10.492 1 96.62 70 SER A N 1
ATOM 547 C CA . SER A 1 70 ? 9.805 22.766 9.906 1 96.62 70 SER A CA 1
ATOM 548 C C . SER A 1 70 ? 8.719 23.828 10 1 96.62 70 SER A C 1
ATOM 550 O O . SER A 1 70 ? 8.984 25 9.727 1 96.62 70 SER A O 1
ATOM 552 N N . TYR A 1 71 ? 7.523 23.453 10.367 1 98.06 71 TYR A N 1
ATOM 553 C CA . TYR A 1 71 ? 6.422 24.391 10.516 1 98.06 71 TYR A CA 1
ATOM 554 C C . TYR A 1 71 ? 6.258 24.812 11.969 1 98.06 71 TYR A C 1
ATOM 556 O O . TYR A 1 71 ? 6.629 24.062 12.883 1 98.06 71 TYR A O 1
ATOM 564 N N . PRO A 1 72 ? 5.625 25.969 12.188 1 97.88 72 PRO A N 1
ATOM 565 C CA . PRO A 1 72 ? 5.438 26.422 13.57 1 97.88 72 PRO A CA 1
ATOM 566 C C . PRO A 1 72 ? 4.602 25.453 14.406 1 97.88 72 PRO A C 1
ATOM 568 O O . PRO A 1 72 ? 4.836 25.312 15.609 1 97.88 72 PRO A O 1
ATOM 571 N N . CYS A 1 73 ? 3.695 24.688 13.805 1 98 73 CYS A N 1
ATOM 572 C CA . CYS A 1 73 ? 2.775 23.844 14.555 1 98 73 CYS A CA 1
ATOM 573 C C . CYS A 1 73 ? 3.49 22.609 15.094 1 98 73 CYS A C 1
ATOM 575 O O . CYS A 1 73 ? 3.064 22.031 16.094 1 98 73 CYS A O 1
ATOM 577 N N . GLN A 1 74 ? 4.516 22.141 14.367 1 98.25 74 GLN A N 1
ATOM 578 C CA . GLN A 1 74 ? 5.309 20.969 14.734 1 98.25 74 GLN A CA 1
ATOM 579 C C . GLN A 1 74 ? 4.414 19.781 15.031 1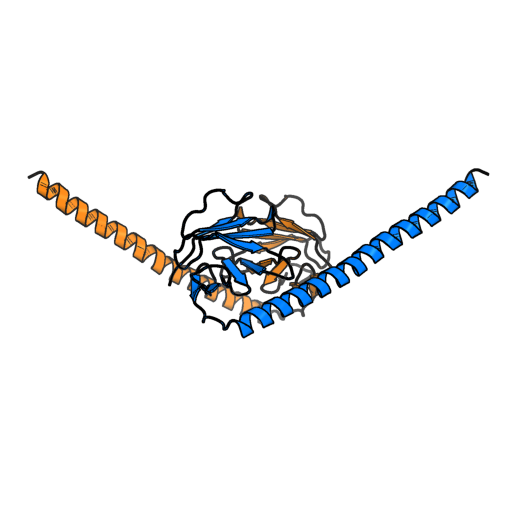 98.25 74 GLN A C 1
ATOM 581 O O . GLN A 1 74 ? 4.668 19.031 15.977 1 98.25 74 GLN A O 1
ATOM 586 N N . SER A 1 75 ? 3.367 19.625 14.305 1 98.31 75 SER A N 1
ATOM 587 C CA . SER A 1 75 ? 2.443 18.516 14.484 1 98.31 75 SER A CA 1
ATOM 588 C C . SER A 1 75 ? 3.098 17.188 14.102 1 98.31 75 SER A C 1
ATOM 590 O O . SER A 1 75 ? 3.963 17.141 13.227 1 98.31 75 SER A O 1
ATOM 592 N N . HIS A 1 76 ? 2.719 16.141 14.742 1 98.88 76 HIS A N 1
ATOM 593 C CA . HIS A 1 76 ? 3.232 14.789 14.547 1 98.88 76 HIS A CA 1
ATOM 594 C C . HIS A 1 76 ? 2.107 13.766 14.609 1 98.88 76 HIS A C 1
ATOM 596 O O . HIS A 1 76 ? 1.349 13.719 15.578 1 98.88 76 HIS A O 1
ATOM 602 N N . TYR A 1 77 ? 1.997 13.016 13.57 1 98.88 77 TYR A N 1
ATOM 603 C CA . TYR A 1 77 ? 0.869 12.094 13.531 1 98.88 77 TYR A CA 1
ATOM 604 C C . TYR A 1 77 ? 1.122 10.969 12.531 1 98.88 77 TYR A C 1
ATOM 606 O O . TYR A 1 77 ? 2.053 11.047 11.727 1 98.88 77 TYR A O 1
ATOM 614 N N . TRP A 1 78 ? 0.383 9.914 12.672 1 98.88 78 TRP A N 1
ATOM 615 C CA . TRP A 1 78 ? 0.279 8.82 11.711 1 98.88 78 TRP A CA 1
ATOM 616 C C . TRP A 1 78 ? -1.009 8.938 10.898 1 98.88 78 TRP A C 1
ATOM 618 O O . TRP A 1 78 ? -1.994 9.508 11.367 1 98.88 78 TRP A O 1
ATOM 628 N N . ILE A 1 79 ? -0.971 8.523 9.727 1 98.81 79 ILE A N 1
ATOM 629 C CA . ILE A 1 79 ? -2.195 8.25 8.984 1 98.81 79 ILE A CA 1
ATOM 630 C C . ILE A 1 79 ? -2.412 6.738 8.891 1 98.81 79 ILE A C 1
ATOM 632 O O . ILE A 1 79 ? -1.636 6.031 8.242 1 98.81 79 ILE A O 1
ATOM 636 N N . ILE A 1 80 ? -3.461 6.246 9.539 1 98.62 80 ILE A N 1
ATOM 637 C CA . ILE A 1 80 ? -3.775 4.82 9.586 1 98.62 80 ILE A CA 1
ATOM 638 C C . ILE A 1 80 ? -5.223 4.598 9.164 1 98.62 80 ILE A C 1
ATOM 640 O O . ILE A 1 80 ? -6.152 5.008 9.859 1 98.62 80 ILE A O 1
ATOM 644 N N . ASN A 1 81 ? -5.391 3.898 7.992 1 98.06 81 ASN A N 1
ATOM 645 C CA . ASN A 1 81 ? -6.723 3.652 7.445 1 98.06 81 ASN A CA 1
ATOM 646 C C . ASN A 1 81 ? -7.547 4.934 7.375 1 98.06 81 ASN A C 1
ATOM 648 O O . ASN A 1 81 ? -8.68 4.977 7.855 1 98.06 81 ASN A O 1
ATOM 652 N N . ASP A 1 82 ? -6.957 5.957 6.91 1 98.5 82 ASP A N 1
ATOM 653 C CA . ASP A 1 82 ? -7.551 7.266 6.648 1 98.5 82 ASP A CA 1
ATOM 654 C C . ASP A 1 82 ? -7.766 8.039 7.949 1 98.5 82 ASP A C 1
ATOM 656 O O . ASP A 1 82 ? -8.469 9.047 7.965 1 98.5 82 ASP A O 1
ATOM 660 N N . GLU A 1 83 ? -7.211 7.605 9 1 98.5 83 GLU A N 1
ATOM 661 C CA . GLU A 1 83 ? -7.414 8.266 10.289 1 98.5 83 GLU A CA 1
ATOM 662 C C . GLU A 1 83 ? -6.113 8.859 10.82 1 98.5 83 GLU A C 1
ATOM 664 O O . GLU A 1 83 ? -5.055 8.234 10.719 1 98.5 83 GLU A O 1
ATOM 669 N N . ILE A 1 84 ? -6.266 10.023 11.359 1 98.75 84 ILE A N 1
ATOM 670 C CA . ILE A 1 84 ? -5.133 10.68 12 1 98.75 84 ILE A CA 1
ATOM 671 C C . ILE A 1 84 ? -4.934 10.117 13.406 1 98.75 84 ILE A C 1
ATOM 673 O O . ILE A 1 84 ? -5.871 10.094 14.211 1 98.75 84 ILE A O 1
ATOM 677 N N . ARG A 1 85 ? -3.801 9.609 13.648 1 98.69 85 ARG A N 1
ATOM 678 C CA . ARG A 1 85 ? -3.398 9.227 15 1 98.69 85 ARG A CA 1
ATOM 679 C C . ARG A 1 85 ? -2.25 10.094 15.492 1 98.69 85 ARG A C 1
ATOM 681 O O . ARG A 1 85 ? -1.1 9.906 15.094 1 98.69 85 ARG A O 1
ATOM 688 N N . TRP A 1 86 ? -2.59 10.969 16.359 1 98.56 86 TRP A N 1
ATOM 689 C CA . TRP A 1 86 ? -1.614 11.938 16.844 1 98.56 86 TRP A CA 1
ATOM 690 C C . TRP A 1 86 ? -0.515 11.25 17.641 1 98.56 86 TRP A C 1
ATOM 692 O O . TRP A 1 86 ? -0.766 10.25 18.328 1 98.56 86 TRP A O 1
ATOM 702 N N . ALA A 1 87 ? 0.696 11.797 17.5 1 98.5 87 ALA A N 1
ATOM 703 C CA . ALA A 1 87 ? 1.865 11.297 18.219 1 98.5 87 ALA A CA 1
ATOM 704 C C . ALA A 1 87 ? 2.559 12.422 18.984 1 98.5 87 ALA A C 1
ATOM 706 O O . ALA A 1 87 ? 2.266 13.602 18.766 1 98.5 87 ALA A O 1
ATOM 707 N N . ASP A 1 88 ? 3.439 12.078 19.781 1 97.5 88 ASP A N 1
ATOM 708 C CA . ASP A 1 88 ? 4.098 13.055 20.641 1 97.5 88 ASP A CA 1
ATOM 709 C C . ASP A 1 88 ? 5.07 13.922 19.844 1 97.5 88 ASP A C 1
ATOM 711 O O . ASP A 1 88 ? 5.672 13.461 18.875 1 97.5 88 ASP A O 1
ATOM 715 N N . LYS A 1 89 ? 5.207 15.047 20.422 1 97.19 89 LYS A N 1
ATOM 716 C CA . LYS A 1 89 ? 6.25 15.914 19.875 1 97.19 89 LYS A CA 1
ATOM 717 C C . LYS A 1 89 ? 7.637 15.375 20.203 1 97.19 89 LYS A C 1
ATOM 719 O O . LYS A 1 89 ? 7.84 14.797 21.281 1 97.19 89 LYS A O 1
ATOM 724 N N . TRP A 1 90 ? 8.523 15.633 19.328 1 98.12 90 TRP A N 1
ATOM 725 C CA . TRP A 1 90 ? 9.906 15.211 19.531 1 98.12 90 TRP A CA 1
ATOM 726 C C . TRP A 1 90 ? 10.773 16.375 19.984 1 98.12 90 TRP A C 1
ATOM 728 O O . TRP A 1 90 ? 10.469 17.531 19.703 1 98.12 90 TRP A O 1
ATOM 738 N N . SER A 1 91 ? 11.797 16.031 20.656 1 97.56 91 SER A N 1
ATOM 739 C CA . SER A 1 91 ? 12.797 17.047 20.969 1 97.56 91 SER A CA 1
ATOM 740 C C . SER A 1 91 ? 13.625 17.391 19.734 1 97.56 91 SER A C 1
ATOM 742 O O . SER A 1 91 ? 13.695 16.625 18.781 1 97.56 91 SER A O 1
ATOM 744 N N . LYS A 1 92 ? 14.211 18.562 19.844 1 97.31 92 LYS A N 1
ATOM 745 C CA . LYS A 1 92 ? 15.094 18.969 18.75 1 97.31 92 LYS A CA 1
ATOM 746 C C . LYS A 1 92 ? 16.203 17.938 18.531 1 97.31 92 LYS A C 1
ATOM 748 O O . LYS A 1 92 ? 16.578 17.672 17.391 1 97.31 92 LYS A O 1
ATOM 753 N N . GLU A 1 93 ? 16.656 17.422 19.625 1 98.06 93 GLU A N 1
ATOM 754 C CA . GLU A 1 93 ? 17.703 16.406 19.547 1 98.06 93 GLU A CA 1
ATOM 755 C C . GLU A 1 93 ? 17.219 15.164 18.812 1 98.06 93 GLU A C 1
ATOM 757 O O . GLU A 1 93 ? 17.938 14.617 17.969 1 98.06 93 GLU A O 1
ATOM 762 N N . LYS A 1 94 ? 16.078 14.68 19.156 1 98.38 94 LYS A N 1
ATOM 763 C CA . LYS A 1 94 ? 15.508 13.492 18.516 1 98.38 94 LYS A CA 1
A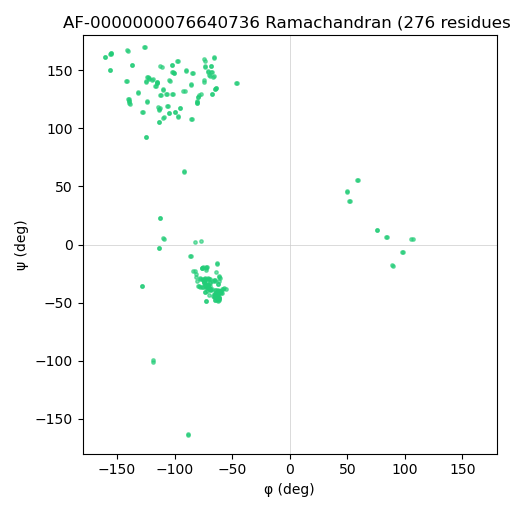TOM 764 C C . LYS A 1 94 ? 15.258 13.727 17.031 1 98.38 94 LYS A C 1
ATOM 766 O O . LYS A 1 94 ? 15.508 12.844 16.203 1 98.38 94 LYS A O 1
ATOM 771 N N . ILE A 1 95 ? 14.789 14.906 16.688 1 98.06 95 ILE A N 1
ATOM 772 C CA . ILE A 1 95 ? 14.516 15.273 15.305 1 98.06 95 ILE A CA 1
ATOM 773 C C . ILE A 1 95 ? 15.812 15.234 14.5 1 98.06 95 ILE A C 1
ATOM 775 O O . ILE A 1 95 ? 15.859 14.641 13.422 1 98.06 95 ILE A O 1
ATOM 779 N N . GLN A 1 96 ? 16.797 15.867 15.086 1 97.62 96 GLN A N 1
ATOM 780 C CA . GLN A 1 96 ? 18.094 15.938 14.398 1 97.62 96 GLN A CA 1
ATOM 781 C C . GLN A 1 96 ? 18.688 14.547 14.227 1 97.62 96 GLN A C 1
ATOM 783 O O . GLN A 1 96 ? 19.25 14.234 13.172 1 97.62 96 GLN A O 1
ATOM 788 N N . ALA A 1 97 ? 18.562 13.719 15.258 1 98 97 ALA A N 1
ATOM 789 C CA . ALA A 1 97 ? 19.094 12.359 15.195 1 98 97 ALA A CA 1
ATOM 790 C C . ALA A 1 97 ? 18.406 11.555 14.102 1 98 97 ALA A C 1
ATOM 792 O O . ALA A 1 97 ? 19.047 10.805 13.367 1 98 97 ALA A O 1
ATOM 793 N N . ASN A 1 98 ? 17.109 11.719 14.023 1 97.5 98 ASN A N 1
ATOM 794 C CA . ASN A 1 98 ? 16.359 10.969 13.016 1 97.5 98 ASN A CA 1
ATOM 795 C C . ASN A 1 98 ? 16.688 11.461 11.609 1 97.5 98 ASN A C 1
ATOM 797 O O . ASN A 1 98 ? 16.75 10.656 10.672 1 97.5 98 ASN A O 1
ATOM 801 N N . ARG A 1 99 ? 16.844 12.758 11.438 1 96.5 99 ARG A N 1
ATOM 802 C CA . ARG A 1 99 ? 17.219 13.312 10.141 1 96.5 99 ARG A CA 1
ATOM 803 C C . ARG A 1 99 ? 18.547 12.75 9.672 1 96.5 99 ARG A C 1
ATOM 805 O O . ARG A 1 99 ? 18.703 12.391 8.5 1 96.5 99 ARG A O 1
ATOM 812 N N . ALA A 1 100 ? 19.438 12.656 10.602 1 97 100 ALA A N 1
ATOM 813 C CA . ALA A 1 100 ? 20.75 12.109 10.281 1 97 100 ALA A CA 1
ATOM 814 C C . ALA A 1 100 ? 20.641 10.641 9.867 1 97 100 ALA A C 1
ATOM 816 O O . ALA A 1 100 ? 21.266 10.219 8.883 1 97 100 ALA A O 1
ATOM 817 N N . LYS A 1 101 ? 19.875 9.922 10.617 1 97.31 101 LYS A N 1
ATOM 818 C CA . LYS A 1 101 ? 19.672 8.508 10.297 1 97.31 101 LYS A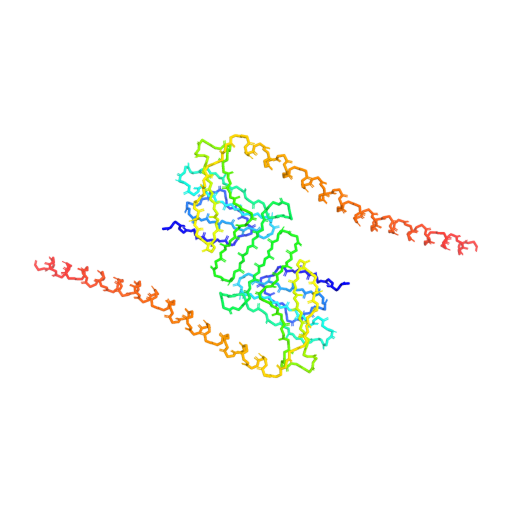 CA 1
ATOM 819 C C . LYS A 1 101 ? 19.047 8.344 8.922 1 97.31 101 LYS A C 1
ATOM 821 O O . LYS A 1 101 ? 19.438 7.457 8.156 1 97.31 101 LYS A O 1
ATOM 826 N N . GLN A 1 102 ? 18.078 9.172 8.539 1 96.44 102 GLN A N 1
ATOM 827 C CA . GLN A 1 102 ? 17.391 9.102 7.254 1 96.44 102 GLN A CA 1
ATOM 828 C C . GLN A 1 102 ? 18.344 9.383 6.102 1 96.44 102 GLN A C 1
ATOM 830 O O . GLN A 1 102 ? 18.266 8.734 5.051 1 96.44 102 GLN A O 1
ATOM 835 N N . GLN A 1 103 ? 19.219 10.352 6.379 1 96 103 GLN A N 1
ATOM 836 C CA . GLN A 1 103 ? 20.219 10.68 5.359 1 96 103 GLN A CA 1
ATOM 837 C C . GLN A 1 103 ? 21.156 9.508 5.094 1 96 103 GLN A C 1
ATOM 839 O O . GLN A 1 103 ? 21.484 9.219 3.943 1 96 103 GLN A O 1
ATOM 844 N N . ILE A 1 104 ? 21.562 8.922 6.125 1 96.19 104 ILE A N 1
ATOM 845 C CA . ILE A 1 104 ? 22.453 7.77 6.016 1 96.19 104 ILE A CA 1
ATOM 846 C C . ILE A 1 104 ? 21.75 6.645 5.254 1 96.19 104 ILE A C 1
ATOM 848 O O . ILE A 1 104 ? 22.344 6.031 4.359 1 96.19 104 ILE A O 1
ATOM 852 N N . ASN A 1 105 ? 20.5 6.434 5.668 1 95.19 105 ASN A N 1
ATOM 853 C CA . ASN A 1 105 ? 19.75 5.371 5.02 1 95.19 105 ASN A CA 1
ATOM 854 C C . ASN A 1 105 ? 19.562 5.645 3.527 1 95.19 105 ASN A C 1
ATOM 856 O O . ASN A 1 105 ? 19.641 4.723 2.711 1 95.19 105 ASN A O 1
ATOM 860 N N . LYS A 1 106 ? 19.328 6.871 3.201 1 95.88 106 LYS A N 1
ATOM 861 C CA . LYS A 1 106 ? 19.172 7.23 1.797 1 95.88 106 LYS A CA 1
ATOM 862 C C . LYS A 1 106 ? 20.469 7.023 1.02 1 95.88 106 LYS A C 1
ATOM 864 O O . LYS A 1 106 ? 20.453 6.465 -0.08 1 95.88 106 LYS A O 1
ATOM 869 N N . LYS A 1 107 ? 21.547 7.41 1.595 1 94.88 107 LYS A N 1
ATOM 870 C CA . LYS A 1 107 ? 22.844 7.23 0.955 1 94.88 107 LYS A CA 1
ATOM 871 C C . LYS A 1 107 ? 23.141 5.75 0.734 1 94.88 107 LYS A C 1
ATOM 873 O O . LYS A 1 107 ? 23.625 5.359 -0.336 1 94.88 107 LYS A O 1
ATOM 878 N N . ARG A 1 108 ? 22.891 4.992 1.725 1 94.88 108 ARG A N 1
ATOM 879 C CA . ARG A 1 108 ? 23.141 3.559 1.625 1 94.88 108 ARG A CA 1
ATOM 880 C C . ARG A 1 108 ? 22.312 2.938 0.507 1 94.88 108 ARG A C 1
ATOM 882 O O . ARG A 1 108 ? 22.812 2.102 -0.251 1 94.88 108 ARG A O 1
ATOM 889 N N . TYR A 1 109 ? 21.109 3.375 0.419 1 93.94 109 TYR A N 1
ATOM 890 C CA . TYR A 1 109 ? 20.203 2.83 -0.594 1 93.94 109 TYR A CA 1
ATOM 891 C C . TYR A 1 109 ? 20.688 3.191 -1.996 1 93.94 109 TYR A C 1
ATOM 893 O O . TYR A 1 109 ? 20.766 2.33 -2.875 1 93.94 109 TYR A O 1
ATOM 901 N N . PHE A 1 110 ? 21.078 4.375 -2.246 1 90.62 110 PHE A N 1
ATOM 902 C CA . PHE A 1 110 ? 21.438 4.84 -3.58 1 90.62 110 PHE A CA 1
ATOM 903 C C . PHE A 1 110 ? 22.828 4.352 -3.969 1 90.62 110 PHE A C 1
ATOM 905 O O . PHE A 1 110 ? 23.125 4.188 -5.152 1 90.62 110 PHE A O 1
ATOM 912 N N . ASN A 1 111 ? 23.641 4.172 -2.959 1 89.56 111 ASN A N 1
ATOM 913 C CA . ASN A 1 111 ? 24.938 3.58 -3.242 1 89.56 111 ASN A CA 1
ATOM 914 C C . ASN A 1 111 ? 24.828 2.109 -3.627 1 89.56 111 ASN A C 1
ATOM 916 O O . ASN A 1 111 ? 25.562 1.624 -4.488 1 89.56 111 ASN A O 1
ATOM 920 N N . SER A 1 112 ? 23.969 1.484 -3.008 1 84.62 112 SER A N 1
ATOM 921 C CA . SER A 1 112 ? 23.75 0.069 -3.297 1 84.62 112 SER A CA 1
ATOM 922 C C . SER A 1 112 ? 23.047 -0.123 -4.633 1 84.62 112 SER A C 1
ATOM 924 O O . SER A 1 112 ? 23.312 -1.089 -5.348 1 84.62 112 SER A O 1
ATOM 926 N N . SER A 1 113 ? 22.141 0.729 -4.949 1 72.12 113 SER A N 1
ATOM 927 C CA . SER A 1 113 ? 21.359 0.615 -6.184 1 72.12 113 SER A CA 1
ATOM 928 C C . SER A 1 113 ? 22.219 0.945 -7.402 1 72.12 113 SER A C 1
ATOM 930 O O . SER A 1 113 ? 21.969 0.447 -8.5 1 72.12 113 SER A O 1
ATOM 932 N N . LYS A 1 114 ? 23.141 1.906 -7.316 1 62.06 114 LYS A N 1
ATOM 933 C CA . LYS A 1 114 ? 24.094 2.184 -8.391 1 62.06 114 LYS A CA 1
ATOM 934 C C . LYS A 1 114 ? 24.984 0.976 -8.656 1 62.06 114 LYS A C 1
ATOM 936 O O . LYS A 1 114 ? 25.344 0.708 -9.805 1 62.06 114 LYS A O 1
ATOM 941 N N . THR A 1 115 ? 25.359 0.381 -7.637 1 54.91 115 THR A N 1
ATOM 942 C CA . THR A 1 115 ? 26.188 -0.798 -7.824 1 54.91 115 THR A CA 1
ATOM 943 C C . THR A 1 115 ? 25.422 -1.901 -8.539 1 54.91 115 THR A C 1
ATOM 945 O O . THR A 1 115 ? 25.969 -2.617 -9.375 1 54.91 115 THR A O 1
ATOM 948 N N . SER A 1 116 ? 24.156 -1.92 -8.328 1 52.44 116 SER A N 1
ATOM 949 C CA . SER A 1 116 ? 23.359 -2.941 -9.016 1 52.44 116 SER A CA 1
ATOM 950 C C . SER A 1 116 ? 23.078 -2.543 -10.453 1 52.44 116 SER A C 1
ATOM 952 O O . SER A 1 116 ? 23.078 -3.391 -11.352 1 52.44 116 SER A O 1
ATOM 954 N N . SER A 1 117 ? 22.875 -1.152 -10.695 1 51.31 117 SER A N 1
ATOM 955 C CA . SER A 1 117 ? 22.672 -0.689 -12.062 1 51.31 117 SER A CA 1
ATOM 956 C C . SER A 1 117 ? 23.984 -0.723 -12.859 1 51.31 117 SER A C 1
ATOM 958 O O . SER A 1 117 ? 23.969 -0.916 -14.078 1 51.31 117 SER A O 1
ATOM 960 N N . LYS A 1 118 ? 25.141 -0.311 -12.195 1 47.5 118 LYS A N 1
ATOM 961 C CA . LYS A 1 118 ? 26.422 -0.362 -12.906 1 47.5 118 LYS A CA 1
ATOM 962 C C . LYS A 1 118 ? 26.781 -1.794 -13.289 1 47.5 118 LYS A C 1
ATOM 964 O O . LYS A 1 118 ? 27.5 -2.02 -14.266 1 47.5 118 LYS A O 1
ATOM 969 N N . GLU A 1 119 ? 26.422 -2.627 -12.484 1 44.72 119 GLU A N 1
ATOM 970 C CA . GLU A 1 119 ? 26.75 -4.004 -12.844 1 44.72 119 GLU A CA 1
ATOM 971 C C . GLU A 1 119 ? 25.984 -4.445 -14.086 1 44.72 119 GLU A C 1
ATOM 973 O O . GLU A 1 119 ? 26.516 -5.188 -14.914 1 44.72 119 GLU A O 1
ATOM 978 N N . SER A 1 120 ? 24.766 -3.875 -14.281 1 46.59 120 SER A N 1
ATOM 979 C CA . SER A 1 120 ? 24.016 -4.219 -15.492 1 46.59 120 SER A CA 1
ATOM 980 C C . SER A 1 120 ? 24.562 -3.471 -16.703 1 46.59 120 SER A C 1
ATOM 982 O O . SER A 1 120 ? 24.594 -4.016 -17.812 1 46.59 120 SER A O 1
ATOM 984 N N . GLU A 1 121 ? 24.984 -2.227 -16.484 1 47.88 121 GLU A N 1
ATOM 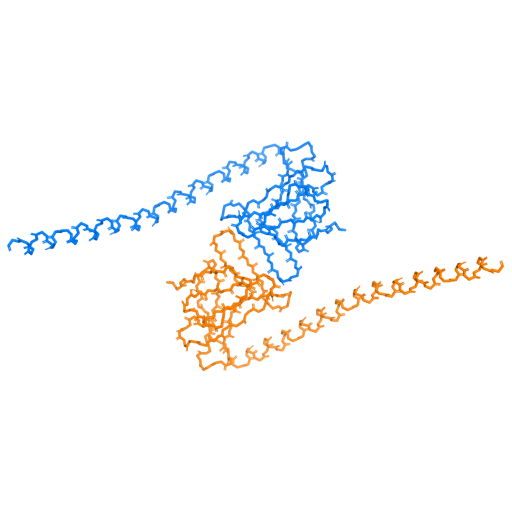985 C CA . GLU A 1 121 ? 25.547 -1.428 -17.562 1 47.88 121 GLU A CA 1
ATOM 986 C C . GLU A 1 121 ? 26.922 -1.937 -17.969 1 47.88 121 GLU A C 1
ATOM 988 O O . GLU A 1 121 ? 27.266 -1.951 -19.156 1 47.88 121 GLU A O 1
ATOM 993 N N . SER A 1 122 ? 27.656 -2.352 -17 1 49.75 122 SER A N 1
ATOM 994 C CA . SER A 1 122 ? 29 -2.83 -17.344 1 49.75 122 SER A CA 1
ATOM 995 C C . SER A 1 122 ? 28.938 -4.141 -18.125 1 49.75 122 SER A C 1
ATOM 997 O O . SER A 1 122 ? 29.766 -4.375 -19.016 1 49.75 122 SER A O 1
ATOM 999 N N . GLU A 1 123 ? 27.906 -4.859 -17.828 1 47.94 123 GLU A N 1
ATOM 1000 C CA . GLU A 1 123 ? 27.766 -6.105 -18.578 1 47.94 123 GLU A CA 1
ATOM 1001 C C . GLU A 1 123 ? 27.328 -5.844 -20.016 1 47.94 123 GLU A C 1
ATOM 1003 O O . GLU A 1 123 ? 27.781 -6.523 -20.938 1 47.94 123 GLU A O 1
ATOM 1008 N N . ASP A 1 124 ? 26.594 -4.719 -20.172 1 47.62 124 ASP A N 1
ATOM 1009 C CA . ASP A 1 124 ? 26.156 -4.391 -21.531 1 47.62 124 ASP A CA 1
ATOM 1010 C C . ASP A 1 124 ? 27.328 -3.867 -22.375 1 47.62 124 ASP A C 1
ATOM 1012 O O . ASP A 1 124 ? 27.469 -4.223 -23.547 1 47.62 124 ASP A O 1
ATOM 1016 N N . GLN A 1 125 ? 28.188 -3.145 -21.719 1 53.62 125 GLN A N 1
ATOM 1017 C CA . GLN A 1 125 ? 29.328 -2.631 -22.469 1 53.62 125 GLN A CA 1
ATOM 1018 C C . GLN A 1 125 ? 30.281 -3.758 -22.875 1 53.62 125 GLN A C 1
ATOM 1020 O O . GLN A 1 125 ? 30.906 -3.709 -23.938 1 53.62 125 GLN A O 1
ATOM 1025 N N . SER A 1 126 ? 30.359 -4.766 -22.031 1 54.66 126 SER A N 1
ATOM 1026 C CA . SER A 1 126 ? 31.266 -5.875 -22.297 1 54.66 126 SER A CA 1
ATOM 1027 C C . SER A 1 126 ? 30.734 -6.754 -23.422 1 54.66 126 SER A C 1
ATOM 1029 O O . SER A 1 126 ? 31.516 -7.199 -24.281 1 54.66 126 SER A O 1
ATOM 1031 N N . LEU A 1 127 ? 29.422 -6.891 -23.516 1 51.12 127 LEU A N 1
ATOM 1032 C CA . LEU A 1 127 ? 28.859 -7.727 -24.578 1 51.12 127 LEU A CA 1
ATOM 1033 C C . LEU A 1 127 ? 28.938 -7.023 -25.922 1 51.12 127 LEU A C 1
ATOM 1035 O O . LEU A 1 127 ? 29.172 -7.668 -26.953 1 51.12 127 LEU A O 1
ATOM 1039 N N . TRP A 1 128 ? 28.828 -5.648 -25.828 1 57.19 128 TRP A N 1
ATOM 1040 C CA . TRP A 1 128 ? 28.984 -4.891 -27.062 1 57.19 128 TRP A CA 1
ATOM 1041 C C . TRP A 1 128 ? 30.391 -5.035 -27.625 1 57.19 128 TRP A C 1
ATOM 1043 O O . TRP A 1 128 ? 30.578 -5.191 -28.828 1 57.19 128 TRP A O 1
ATOM 1053 N N . ASN A 1 129 ? 31.312 -4.973 -26.766 1 54.62 129 ASN A N 1
ATOM 1054 C CA . ASN A 1 129 ? 32.719 -5.066 -27.172 1 54.62 129 ASN A CA 1
ATOM 1055 C C . ASN A 1 129 ? 33.031 -6.438 -27.766 1 54.62 129 ASN A C 1
ATOM 1057 O O . ASN A 1 129 ? 33.812 -6.543 -28.703 1 54.62 129 ASN A O 1
ATOM 1061 N N . LYS A 1 130 ? 32.344 -7.508 -27.297 1 57.5 130 LYS A N 1
ATOM 1062 C CA . LYS A 1 130 ? 32.594 -8.852 -27.797 1 57.5 130 LYS A CA 1
ATOM 1063 C C . LYS A 1 130 ? 32 -9.023 -29.203 1 57.5 130 LYS A C 1
ATOM 1065 O O . LYS A 1 130 ? 32.594 -9.664 -30.062 1 57.5 130 LYS A O 1
ATOM 1070 N N . PHE A 1 131 ? 30.875 -8.258 -29.469 1 54.69 131 PHE A N 1
ATOM 1071 C CA . PHE A 1 131 ? 30.266 -8.336 -30.797 1 54.69 131 PHE A CA 1
ATOM 1072 C C . PHE A 1 131 ? 31.078 -7.562 -31.812 1 54.69 131 PHE A C 1
ATOM 1074 O O . PHE A 1 131 ? 31.234 -8.008 -32.969 1 54.69 131 PHE A O 1
ATOM 1081 N N . LYS A 1 132 ? 31.75 -6.535 -31.406 1 55.56 132 LYS A N 1
ATOM 1082 C CA . LYS A 1 132 ? 32.562 -5.746 -32.312 1 55.56 132 LYS A CA 1
ATOM 1083 C C . LYS A 1 132 ? 33.812 -6.527 -32.75 1 55.56 132 LYS A C 1
ATOM 1085 O O . LYS A 1 132 ? 34.219 -6.469 -33.906 1 55.56 132 LYS A O 1
ATOM 1090 N N . SER A 1 133 ? 34.25 -7.273 -31.812 1 62.56 133 SER A N 1
ATOM 1091 C CA . SER A 1 133 ? 35.469 -8.023 -32.094 1 62.56 133 SER A CA 1
ATOM 1092 C C . SER A 1 133 ? 35.188 -9.141 -33.094 1 62.56 133 SER A C 1
ATOM 1094 O O . SER A 1 133 ? 36 -9.391 -34 1 62.56 133 SER A O 1
ATOM 1096 N N . TRP A 1 134 ? 33.938 -9.656 -33.062 1 59.56 134 TRP A N 1
ATOM 1097 C CA . TRP A 1 134 ? 33.625 -10.75 -33.969 1 59.56 134 TRP A CA 1
ATOM 1098 C C . TRP A 1 134 ? 33.312 -10.227 -35.375 1 59.56 134 TRP A C 1
ATOM 1100 O O . TRP A 1 134 ? 33.781 -10.797 -36.375 1 59.56 134 TRP A O 1
ATOM 1110 N N . ILE A 1 135 ? 32.719 -9 -35.594 1 58.56 135 ILE A N 1
ATOM 1111 C CA . ILE A 1 135 ? 32.375 -8.445 -36.906 1 58.56 135 ILE A CA 1
ATOM 1112 C C . ILE A 1 135 ? 33.625 -8 -37.625 1 58.56 135 ILE A C 1
ATOM 1114 O O . ILE A 1 135 ? 33.781 -8.234 -38.844 1 58.56 135 ILE A O 1
ATOM 1118 N N . SER A 1 136 ? 34.469 -7.434 -36.938 1 64.06 136 SER A N 1
ATOM 1119 C CA . SER A 1 136 ? 35.688 -6.965 -37.562 1 64.06 136 SER A CA 1
ATOM 1120 C C . SER A 1 136 ? 36.531 -8.125 -38.125 1 64.06 136 SER A C 1
ATOM 1122 O O . SER A 1 136 ? 37.188 -7.988 -39.156 1 64.06 136 SER A O 1
ATOM 1124 N N . ASN A 1 137 ? 36.25 -9.273 -37.5 1 63.5 137 ASN A N 1
ATOM 1125 C CA . ASN A 1 137 ? 37 -10.438 -37.938 1 63.5 137 ASN A CA 1
ATOM 1126 C C . ASN A 1 137 ? 36.375 -11.031 -39.219 1 63.5 137 ASN A C 1
ATOM 1128 O O . ASN A 1 137 ? 37.094 -11.633 -40.031 1 63.5 137 ASN A O 1
ATOM 1132 N N . LEU A 1 138 ? 35.125 -10.836 -39.469 1 60.66 138 LEU A N 1
ATOM 1133 C CA . LEU A 1 138 ? 34.5 -11.406 -40.625 1 60.66 138 LEU A CA 1
ATOM 1134 C C . LEU A 1 138 ? 34.719 -10.516 -41.844 1 60.66 138 LEU A C 1
ATOM 1136 O O . LEU A 1 138 ? 34.688 -10.984 -43 1 60.66 138 LEU A O 1
ATOM 1140 N N . MET A 1 139 ? 35 -9.219 -41.781 1 54.69 139 MET A N 1
ATOM 1141 C CA . MET A 1 139 ? 35.219 -8.312 -42.906 1 54.69 139 MET A CA 1
ATOM 1142 C C . MET A 1 139 ? 36.625 -8.406 -43.438 1 54.69 139 MET A C 1
ATOM 1144 O O . MET A 1 139 ? 36.969 -7.742 -44.438 1 54.69 139 MET A O 1
ATOM 1148 N N . LYS A 1 140 ? 37.344 -9.289 -42.844 1 48.62 140 LYS A N 1
ATOM 1149 C CA . LYS A 1 140 ? 38.594 -9.547 -43.562 1 48.62 140 LYS A CA 1
ATOM 1150 C C . LYS A 1 140 ? 38.438 -10.688 -44.562 1 48.62 140 LYS A C 1
ATOM 1152 O O . LYS A 1 140 ? 37.781 -11.695 -44.281 1 48.62 140 LYS A O 1
ATOM 1157 N N . MET B 1 1 ? 15.383 -16.094 -7.145 1 69 1 MET B N 1
ATOM 1158 C CA . MET B 1 1 ? 14.109 -15.508 -6.734 1 69 1 MET B CA 1
ATOM 1159 C C . MET B 1 1 ? 13.352 -14.961 -7.941 1 69 1 MET B C 1
ATOM 1161 O O . MET B 1 1 ? 13.961 -14.508 -8.906 1 69 1 MET B O 1
ATOM 1165 N N . LYS B 1 2 ? 12.148 -15.398 -8.055 1 91.44 2 LYS B N 1
ATOM 1166 C CA . LYS B 1 2 ? 11.336 -14.938 -9.172 1 91.44 2 LYS B CA 1
ATOM 1167 C C . LYS B 1 2 ? 10.742 -13.562 -8.898 1 91.44 2 LYS B C 1
ATOM 1169 O O . LYS B 1 2 ? 10.164 -13.336 -7.832 1 91.44 2 LYS B O 1
ATOM 1174 N N . LYS B 1 3 ? 11.039 -12.617 -9.828 1 95.75 3 LYS B N 1
ATOM 1175 C CA . LYS B 1 3 ? 10.578 -11.242 -9.68 1 95.75 3 LYS B CA 1
ATOM 1176 C C . LYS B 1 3 ? 9.406 -10.945 -10.617 1 95.75 3 LYS B C 1
ATOM 1178 O O . LYS B 1 3 ? 9.383 -11.43 -11.75 1 95.75 3 LYS B O 1
ATOM 1183 N N . LEU B 1 4 ? 8.516 -10.25 -10.156 1 97.94 4 LEU B N 1
ATOM 1184 C CA . LEU B 1 4 ? 7.43 -9.75 -10.992 1 97.94 4 LEU B CA 1
ATOM 1185 C C . LEU B 1 4 ? 7.668 -8.297 -11.383 1 97.94 4 LEU B C 1
ATOM 1187 O O . LEU B 1 4 ? 8.273 -7.539 -10.625 1 97.94 4 LEU B O 1
ATOM 1191 N N . ASN B 1 5 ? 7.195 -8.016 -12.562 1 98.31 5 ASN B N 1
ATOM 1192 C CA . ASN B 1 5 ? 7.082 -6.609 -12.945 1 98.31 5 ASN B CA 1
ATOM 1193 C C . ASN B 1 5 ? 5.684 -6.062 -12.672 1 98.31 5 ASN B C 1
ATOM 1195 O O . ASN B 1 5 ? 4.699 -6.562 -13.219 1 98.31 5 ASN B O 1
ATOM 1199 N N . HIS B 1 6 ? 5.625 -5.113 -11.82 1 98.75 6 HIS B N 1
ATOM 1200 C CA . HIS B 1 6 ? 4.289 -4.598 -11.547 1 98.75 6 HIS B CA 1
ATOM 1201 C C . HIS B 1 6 ? 3.941 -3.445 -12.484 1 98.75 6 HIS B C 1
ATOM 1203 O O . HIS B 1 6 ? 4.824 -2.705 -12.914 1 98.75 6 HIS B O 1
ATOM 1209 N N . ARG B 1 7 ? 2.689 -3.309 -12.773 1 98.75 7 ARG B N 1
ATOM 1210 C CA . ARG B 1 7 ? 2.152 -2.221 -13.586 1 98.75 7 ARG B CA 1
ATOM 1211 C C . ARG B 1 7 ? 0.832 -1.714 -13.016 1 98.75 7 ARG B C 1
ATOM 1213 O O . ARG B 1 7 ? -0.116 -2.484 -12.852 1 98.75 7 ARG B O 1
ATOM 1220 N N . PHE B 1 8 ? 0.814 -0.482 -12.711 1 98.69 8 PHE B N 1
ATOM 1221 C CA . PHE B 1 8 ? -0.464 0.149 -12.406 1 98.69 8 PHE B CA 1
ATOM 1222 C C . PHE B 1 8 ? -1.22 0.487 -13.688 1 98.69 8 PHE B C 1
ATOM 1224 O O . PHE B 1 8 ? -0.68 1.148 -14.578 1 98.69 8 PHE B O 1
ATOM 1231 N N . VAL B 1 9 ? -2.445 0.025 -13.727 1 98.5 9 VAL B N 1
ATOM 1232 C CA . VAL B 1 9 ? -3.27 0.23 -14.906 1 98.5 9 VAL B CA 1
ATOM 1233 C C . VAL B 1 9 ? -4.684 0.625 -14.492 1 98.5 9 VAL B C 1
ATOM 1235 O O . VAL B 1 9 ? -5.105 0.35 -13.367 1 98.5 9 VAL B O 1
ATOM 1238 N N . GLU B 1 10 ? -5.348 1.338 -15.414 1 97.19 10 GLU B N 1
ATOM 1239 C CA . GLU B 1 10 ? -6.754 1.608 -15.125 1 97.19 10 GLU B CA 1
ATOM 1240 C C . GLU B 1 10 ? -7.602 0.35 -15.289 1 97.19 10 GLU B C 1
ATOM 1242 O O . GLU B 1 10 ? -8.352 -0.019 -14.383 1 97.19 10 GLU B O 1
ATOM 1247 N N . TYR B 1 11 ? -7.375 -0.34 -16.469 1 98.31 11 TYR B N 1
ATOM 1248 C CA . TYR B 1 11 ? -8.094 -1.573 -16.75 1 98.31 11 TYR B CA 1
ATOM 1249 C C . TYR B 1 11 ? -7.137 -2.754 -16.859 1 98.31 11 TYR B C 1
ATOM 1251 O O . TYR B 1 11 ? -6.105 -2.664 -17.531 1 98.31 11 TYR B O 1
ATOM 1259 N N . ILE B 1 12 ? -7.547 -3.799 -16.266 1 98.62 12 ILE B N 1
ATOM 1260 C CA . ILE B 1 12 ? -6.766 -5.023 -16.406 1 98.62 12 ILE B CA 1
ATOM 1261 C C . ILE B 1 12 ? -6.836 -5.52 -17.844 1 98.62 12 ILE B C 1
ATOM 1263 O O . ILE B 1 12 ? -7.926 -5.695 -18.406 1 98.62 12 ILE B O 1
ATOM 1267 N N . PRO B 1 13 ? -5.727 -5.793 -18.406 1 98.62 13 PRO B N 1
ATOM 1268 C CA . PRO B 1 13 ? -5.785 -6.254 -19.797 1 98.62 13 PRO B CA 1
ATOM 1269 C C . PRO B 1 13 ? -6.418 -7.637 -19.938 1 98.62 13 PRO B C 1
ATOM 1271 O O . PRO B 1 13 ? -6.316 -8.461 -19.031 1 98.62 13 PRO B O 1
ATOM 1274 N N . LYS B 1 14 ? -6.949 -7.863 -21.031 1 97.75 14 LYS B N 1
ATOM 1275 C CA . LYS B 1 14 ? -7.551 -9.156 -21.328 1 97.75 14 LYS B CA 1
ATOM 1276 C C . LYS B 1 14 ? -6.492 -10.258 -21.359 1 97.75 14 LYS B C 1
ATOM 1278 O O . LYS B 1 14 ? -6.691 -11.336 -20.797 1 97.75 14 LYS B O 1
ATOM 1283 N N . ASN B 1 15 ? -5.457 -9.93 -22.062 1 98.25 15 ASN B N 1
ATOM 1284 C CA . ASN B 1 15 ? -4.344 -10.867 -22.141 1 98.25 15 ASN B CA 1
ATOM 1285 C C . ASN B 1 15 ? -3.221 -10.492 -21.188 1 98.25 15 ASN B C 1
ATOM 1287 O O . ASN B 1 15 ? -2.529 -9.492 -21.391 1 98.25 15 ASN B O 1
ATOM 1291 N N . LEU B 1 16 ? -3.025 -11.305 -20.25 1 98.69 16 LEU B N 1
ATOM 1292 C CA . LEU B 1 16 ? -1.999 -11.062 -19.234 1 98.69 16 LEU B CA 1
ATOM 1293 C C . LEU B 1 16 ? -0.644 -11.578 -19.703 1 98.69 16 LEU B C 1
ATOM 1295 O O . LEU B 1 16 ? -0.558 -12.656 -20.297 1 98.69 16 LEU B O 1
ATOM 1299 N N . GLU B 1 17 ? 0.392 -10.789 -19.469 1 98.31 17 GLU B N 1
ATOM 1300 C CA . GLU B 1 17 ? 1.752 -11.258 -19.719 1 98.31 17 GLU B CA 1
ATOM 1301 C C . GLU B 1 17 ? 2.293 -12.039 -18.516 1 98.31 17 GLU B C 1
ATOM 1303 O O . GLU B 1 17 ? 1.984 -11.719 -17.375 1 98.31 17 GLU B O 1
ATOM 1308 N N . GLU B 1 18 ? 3.107 -13 -18.828 1 97.69 18 GLU B N 1
ATOM 1309 C CA . GLU B 1 18 ? 3.787 -13.734 -17.766 1 97.69 18 GLU B CA 1
ATOM 1310 C C . GLU B 1 18 ? 4.727 -12.82 -16.984 1 97.69 18 GLU B C 1
ATOM 1312 O O . GLU B 1 18 ? 5.441 -12.008 -17.578 1 97.69 18 GLU B O 1
ATOM 1317 N N . GLY B 1 19 ? 4.672 -12.93 -15.719 1 98.19 19 GLY B N 1
ATOM 1318 C CA . GLY B 1 19 ? 5.641 -12.227 -14.898 1 98.19 19 GLY B CA 1
ATOM 1319 C C . GLY B 1 19 ? 5.246 -10.781 -14.625 1 98.19 19 GLY B C 1
ATOM 1320 O O . GLY B 1 19 ? 6.043 -10.008 -14.086 1 98.19 19 GLY B O 1
ATOM 1321 N N . VAL B 1 20 ? 4.012 -10.43 -15.062 1 98.81 20 VAL B N 1
ATOM 1322 C CA . VAL B 1 20 ? 3.568 -9.062 -14.812 1 98.81 20 VAL B CA 1
ATOM 1323 C C . VAL B 1 20 ? 2.424 -9.062 -13.797 1 98.81 20 VAL B C 1
ATOM 1325 O O . VAL B 1 20 ? 1.477 -9.844 -13.93 1 98.81 20 VAL B O 1
ATOM 1328 N N . LEU B 1 21 ? 2.561 -8.273 -12.797 1 98.88 21 LEU B N 1
ATOM 1329 C CA . LEU B 1 21 ? 1.49 -8 -11.836 1 98.88 21 LEU B CA 1
ATOM 1330 C C . LEU B 1 21 ? 0.765 -6.707 -12.188 1 98.88 21 LEU B C 1
ATOM 1332 O O . LEU B 1 21 ? 1.333 -5.621 -12.062 1 98.88 21 LEU B O 1
ATOM 1336 N N . TYR B 1 22 ? -0.456 -6.828 -12.625 1 98.94 22 TYR B N 1
ATOM 1337 C CA . TYR B 1 22 ? -1.266 -5.664 -12.969 1 98.94 22 TYR B CA 1
ATOM 1338 C C . TYR B 1 22 ? -2.096 -5.207 -11.773 1 98.94 22 TYR B C 1
ATOM 1340 O O . TYR B 1 22 ? -2.77 -6.016 -11.133 1 98.94 22 TYR B O 1
ATOM 1348 N N . ILE B 1 23 ? -2.072 -3.93 -11.5 1 98.94 23 ILE B N 1
ATOM 1349 C CA . ILE B 1 23 ? -2.818 -3.373 -10.375 1 98.94 23 ILE B CA 1
ATOM 1350 C C . ILE B 1 23 ? -3.756 -2.273 -10.867 1 98.94 23 ILE B C 1
ATOM 1352 O O . ILE B 1 23 ? -3.316 -1.32 -11.516 1 98.94 23 ILE B O 1
ATOM 1356 N N . SER B 1 24 ? -4.965 -2.377 -10.633 1 98.69 24 SER B N 1
ATOM 1357 C CA . SER B 1 24 ? -5.945 -1.331 -10.898 1 98.69 24 SER B CA 1
ATOM 1358 C C . SER B 1 24 ? -6.48 -0.735 -9.602 1 98.69 24 SER B C 1
ATOM 1360 O O . SER B 1 24 ? -7.273 -1.37 -8.898 1 98.69 24 SER B O 1
ATOM 1362 N N . ILE B 1 25 ? -6.105 0.443 -9.344 1 98.25 25 ILE B N 1
ATOM 1363 C CA . ILE B 1 25 ? -6.621 1.146 -8.172 1 98.25 25 ILE B CA 1
ATOM 1364 C C . ILE B 1 25 ? -8.102 1.462 -8.367 1 98.25 25 ILE B C 1
ATOM 1366 O O . ILE B 1 25 ? -8.906 1.277 -7.457 1 98.25 25 ILE B O 1
ATOM 1370 N N . ARG B 1 26 ? -8.43 1.817 -9.523 1 96.69 26 ARG B N 1
ATOM 1371 C CA . ARG B 1 26 ? -9.797 2.197 -9.852 1 96.69 26 ARG B CA 1
ATOM 1372 C C . ARG B 1 26 ? -10.766 1.064 -9.539 1 96.69 26 ARG B C 1
ATOM 1374 O O . ARG B 1 26 ? -11.852 1.299 -9 1 96.69 26 ARG B O 1
ATOM 1381 N N . PHE B 1 27 ? -10.336 -0.12 -9.797 1 97.94 27 PHE B N 1
ATOM 1382 C CA . PHE B 1 27 ? -11.266 -1.235 -9.648 1 97.94 27 PHE B CA 1
ATOM 1383 C C . PHE B 1 27 ? -10.883 -2.1 -8.453 1 97.94 27 PHE B C 1
ATOM 1385 O O . PHE B 1 27 ? -11.477 -3.156 -8.227 1 97.94 27 PHE B O 1
ATOM 1392 N N . GLY B 1 28 ? -9.922 -1.665 -7.734 1 98.06 28 GLY B N 1
ATOM 1393 C CA . GLY B 1 28 ? -9.555 -2.324 -6.488 1 98.06 28 GLY B CA 1
ATOM 1394 C C . GLY B 1 28 ? -9.172 -3.779 -6.676 1 98.06 28 GLY B C 1
ATOM 1395 O O . GLY B 1 28 ? -9.703 -4.66 -5.992 1 98.06 28 GLY B O 1
ATOM 1396 N N . THR B 1 29 ? -8.18 -4.008 -7.578 1 98.75 29 THR B N 1
ATOM 1397 C CA . THR B 1 29 ? -7.816 -5.395 -7.848 1 98.75 29 THR B CA 1
ATOM 1398 C C . THR B 1 29 ? -6.391 -5.484 -8.375 1 98.75 29 THR B C 1
ATOM 1400 O O . THR B 1 29 ? -5.875 -4.531 -8.961 1 98.75 29 THR B O 1
ATOM 1403 N N . ALA B 1 30 ? -5.73 -6.578 -8.102 1 98.94 30 ALA B N 1
ATOM 1404 C CA . ALA B 1 30 ? -4.473 -6.969 -8.727 1 98.94 30 ALA B CA 1
ATOM 1405 C C . ALA B 1 30 ? -4.598 -8.328 -9.406 1 98.94 30 ALA B C 1
ATOM 1407 O O . ALA B 1 30 ? -5.281 -9.227 -8.898 1 98.94 30 ALA B O 1
ATOM 1408 N N . VAL B 1 31 ? -3.936 -8.445 -10.547 1 98.94 31 VAL B N 1
ATOM 1409 C CA . VAL B 1 31 ? -4.078 -9.664 -11.336 1 98.94 31 VAL B CA 1
ATOM 1410 C C . VAL B 1 31 ? -2.734 -10.047 -11.953 1 98.94 31 VAL B C 1
ATOM 1412 O O . VAL B 1 31 ? -1.986 -9.18 -12.406 1 98.94 31 VAL B O 1
ATOM 1415 N N . HIS B 1 32 ? -2.461 -11.289 -11.969 1 98.88 32 HIS B N 1
ATOM 1416 C CA . HIS B 1 32 ? -1.288 -11.812 -12.656 1 98.88 32 HIS B CA 1
ATOM 1417 C C . HIS B 1 32 ? -1.481 -13.281 -13.039 1 98.88 32 HIS B C 1
ATOM 1419 O O . HIS B 1 32 ? -2.424 -13.93 -12.578 1 98.88 32 HIS B O 1
ATOM 1425 N N . LYS B 1 33 ? -0.636 -13.68 -13.922 1 98.81 33 LYS B N 1
ATOM 1426 C CA . LYS B 1 33 ? -0.569 -15.125 -14.148 1 98.81 33 LYS B CA 1
ATOM 1427 C C . LYS B 1 33 ? 0.152 -15.828 -13 1 98.81 33 LYS B C 1
ATOM 1429 O O . LYS B 1 33 ? 1.146 -15.32 -12.484 1 98.81 33 LYS B O 1
ATOM 1434 N N . CYS B 1 34 ? -0.355 -16.953 -12.672 1 98.75 34 CYS B N 1
ATOM 1435 C CA . CYS B 1 34 ? 0.188 -17.734 -11.562 1 98.75 34 CYS B CA 1
ATOM 1436 C C . CYS B 1 34 ? 1.708 -17.812 -11.641 1 98.75 34 CYS B C 1
ATOM 1438 O O . CYS B 1 34 ? 2.266 -18.062 -12.711 1 98.75 34 CYS B O 1
ATOM 1440 N N . ALA B 1 35 ? 2.363 -17.688 -10.531 1 98.44 35 ALA B N 1
ATOM 1441 C CA . ALA B 1 35 ? 3.818 -17.578 -10.5 1 98.44 35 ALA B CA 1
ATOM 1442 C C . ALA B 1 35 ? 4.488 -18.906 -10.828 1 98.44 35 ALA B C 1
ATOM 1444 O O . ALA B 1 35 ? 5.676 -18.938 -11.156 1 98.44 35 ALA B O 1
ATOM 1445 N N . CYS B 1 36 ? 3.773 -19.953 -10.703 1 97.75 36 CYS B N 1
ATOM 1446 C CA . CYS B 1 36 ? 4.398 -21.25 -10.945 1 97.75 36 CYS B CA 1
ATOM 1447 C C . CYS B 1 36 ? 4.66 -21.469 -12.43 1 97.75 36 CYS B C 1
ATOM 1449 O O . CYS B 1 36 ? 5.434 -22.344 -12.805 1 97.75 36 CYS B O 1
ATOM 1451 N N . GLY B 1 37 ? 3.906 -20.719 -13.273 1 97.81 37 GLY B N 1
ATOM 1452 C CA . GLY B 1 37 ? 4.129 -20.828 -14.703 1 97.81 37 GLY B CA 1
ATOM 1453 C C . GLY B 1 37 ? 3.031 -21.578 -15.43 1 97.81 37 GLY B C 1
ATOM 1454 O O . GLY B 1 37 ? 3.105 -21.797 -16.641 1 97.81 37 GLY B O 1
ATOM 1455 N N . CYS B 1 38 ? 1.989 -21.953 -14.766 1 98.38 38 CYS B N 1
ATOM 1456 C CA . CYS B 1 38 ? 0.936 -22.75 -15.375 1 98.38 38 CYS B CA 1
ATOM 1457 C C . CYS B 1 38 ? 0.054 -21.906 -16.281 1 98.38 38 CYS B C 1
ATOM 1459 O O . CYS B 1 38 ? -0.731 -22.438 -17.078 1 98.38 38 CYS B O 1
ATOM 1461 N N . GLY B 1 39 ? 0.092 -20.625 -16.062 1 98 39 GLY B N 1
ATOM 1462 C CA . GLY B 1 39 ? -0.618 -19.734 -16.984 1 98 39 GLY B CA 1
ATOM 1463 C C . GLY B 1 39 ? -1.981 -19.312 -16.469 1 98 39 GLY B C 1
ATOM 1464 O O . GLY B 1 39 ? -2.635 -18.453 -17.062 1 98 39 GLY B O 1
ATOM 1465 N N . ASN B 1 40 ? -2.391 -19.906 -15.344 1 98.5 40 ASN B N 1
ATOM 1466 C CA . ASN B 1 40 ? -3.707 -19.578 -14.805 1 98.5 40 ASN B CA 1
ATOM 1467 C C . ASN B 1 40 ? -3.738 -18.141 -14.266 1 98.5 40 ASN B C 1
ATOM 1469 O O . ASN B 1 40 ? -2.758 -17.672 -13.688 1 98.5 40 ASN B O 1
ATOM 1473 N N . LYS B 1 41 ? -4.898 -17.516 -14.43 1 98.75 41 LYS B N 1
ATOM 1474 C CA . LYS B 1 41 ? -5.121 -16.156 -13.945 1 98.75 41 LYS B CA 1
ATOM 1475 C C . LYS B 1 41 ? -5.359 -16.156 -12.438 1 98.75 41 LYS B C 1
ATOM 1477 O O . LYS B 1 41 ? -6.191 -16.906 -11.93 1 98.75 41 LYS B O 1
ATOM 1482 N N . THR B 1 42 ? -4.645 -15.32 -11.75 1 98.81 42 THR B N 1
ATOM 1483 C CA . THR B 1 42 ? -4.773 -15.148 -10.312 1 98.81 42 THR B CA 1
ATOM 1484 C C . THR B 1 42 ? -5.289 -13.75 -9.977 1 98.81 42 THR B C 1
ATOM 1486 O O . THR B 1 42 ? -4.648 -12.75 -10.312 1 98.81 42 THR B O 1
ATOM 1489 N N . VAL B 1 43 ? -6.426 -13.703 -9.359 1 98.88 43 VAL B N 1
ATOM 1490 C CA . VAL B 1 43 ? -7.062 -12.43 -9.016 1 98.88 43 VAL B CA 1
ATOM 1491 C C . VAL B 1 43 ? -6.953 -12.188 -7.516 1 98.88 43 VAL B C 1
ATOM 1493 O O . VAL B 1 43 ? -7.305 -13.055 -6.711 1 98.88 43 VAL B O 1
ATOM 1496 N N . THR B 1 44 ? -6.488 -11.039 -7.121 1 98.88 44 THR B N 1
ATOM 1497 C CA . THR B 1 44 ? -6.387 -10.633 -5.727 1 98.88 44 THR B CA 1
ATOM 1498 C C . THR B 1 44 ? -7.113 -9.312 -5.492 1 98.88 44 THR B C 1
ATOM 1500 O O . THR B 1 44 ? -6.52 -8.242 -5.609 1 98.88 44 THR B O 1
ATOM 1503 N N . PRO B 1 45 ? -8.391 -9.375 -5.102 1 98.69 45 PRO B N 1
ATOM 1504 C CA . PRO B 1 45 ? -9.156 -8.156 -4.844 1 98.69 45 PRO B CA 1
ATOM 1505 C C . PRO B 1 45 ? -8.609 -7.355 -3.662 1 98.69 45 PRO B C 1
ATOM 1507 O O . PRO B 1 45 ? -8.266 -7.934 -2.627 1 98.69 45 PRO B O 1
ATOM 1510 N N . LEU B 1 46 ? -8.484 -6.074 -3.863 1 98.69 46 LEU B N 1
ATOM 1511 C CA . LEU B 1 46 ? -8.109 -5.172 -2.777 1 98.69 46 LEU B CA 1
ATOM 1512 C C . LEU B 1 46 ? -9.336 -4.742 -1.979 1 98.69 46 LEU B C 1
ATOM 1514 O O . LEU B 1 46 ? -10.148 -3.951 -2.465 1 98.69 46 LEU B O 1
ATOM 1518 N N . SER B 1 47 ? -9.438 -5.262 -0.804 1 97.56 47 SER B N 1
ATOM 1519 C CA . SER B 1 47 ? -10.539 -4.941 0.094 1 97.56 47 SER B CA 1
ATOM 1520 C C . SER B 1 47 ? -10.156 -5.164 1.552 1 97.56 47 SER B C 1
ATOM 1522 O O . SER B 1 47 ? -9.195 -5.887 1.839 1 97.56 47 SER B O 1
ATOM 1524 N N . PRO B 1 48 ? -10.891 -4.664 2.432 1 97.38 48 PRO B N 1
ATOM 1525 C CA . PRO B 1 48 ? -10.562 -4.809 3.852 1 97.38 48 PRO B CA 1
ATOM 1526 C C . PRO B 1 48 ? -10.578 -6.262 4.316 1 97.38 48 PRO B C 1
ATOM 1528 O O . PRO B 1 48 ? -10.023 -6.582 5.371 1 97.38 48 PRO B O 1
ATOM 1531 N N . THR B 1 49 ? -11.195 -7.145 3.539 1 96.94 49 THR B N 1
ATOM 1532 C CA . THR B 1 49 ? -11.328 -8.523 4 1 96.94 49 THR B CA 1
ATOM 1533 C C . THR B 1 49 ? -10.508 -9.469 3.133 1 96.94 49 THR B C 1
ATOM 1535 O O . THR B 1 49 ? -10.445 -10.672 3.398 1 96.94 49 THR B O 1
ATOM 1538 N N . ASP B 1 50 ? -9.898 -8.992 2.133 1 97.38 50 ASP B N 1
ATOM 1539 C CA . ASP B 1 50 ? -9.156 -9.844 1.214 1 97.38 50 ASP B CA 1
ATOM 1540 C C . ASP B 1 50 ? -7.672 -9.477 1.199 1 97.38 50 ASP B C 1
ATOM 1542 O O . ASP B 1 50 ? -6.941 -9.781 2.145 1 97.38 50 ASP B O 1
ATOM 1546 N N . TRP B 1 51 ? -7.246 -8.703 0.122 1 98.75 51 TRP B N 1
ATOM 1547 C CA . TRP B 1 51 ? -5.824 -8.391 0.048 1 98.75 51 TRP B CA 1
ATOM 1548 C C . TRP B 1 51 ? -5.582 -6.906 0.294 1 98.75 51 TRP B C 1
ATOM 1550 O O . TRP B 1 51 ? -6.422 -6.07 -0.039 1 98.75 51 TRP B O 1
ATOM 1560 N N . GLU B 1 52 ? -4.457 -6.645 0.763 1 98.81 52 GLU B N 1
ATOM 1561 C CA . GLU B 1 52 ? -3.926 -5.297 0.933 1 98.81 52 GLU B CA 1
ATOM 1562 C C . GLU B 1 52 ? -2.654 -5.098 0.112 1 98.81 52 GLU B C 1
ATOM 1564 O O . GLU B 1 52 ? -1.803 -5.984 0.051 1 98.81 52 GLU B O 1
ATOM 1569 N N . LEU B 1 53 ? -2.555 -3.908 -0.427 1 98.88 53 LEU B N 1
ATOM 1570 C CA . LEU B 1 53 ? -1.402 -3.518 -1.231 1 98.88 53 LEU B CA 1
ATOM 1571 C C . LEU B 1 53 ? -0.451 -2.639 -0.427 1 98.88 53 LEU B C 1
ATOM 1573 O O . LEU B 1 53 ? -0.886 -1.704 0.252 1 98.88 53 LEU B O 1
ATOM 1577 N N . LYS B 1 54 ? 0.812 -2.986 -0.427 1 98.88 54 LYS B N 1
ATOM 1578 C CA . LYS B 1 54 ? 1.869 -2.098 0.046 1 98.88 54 LYS B CA 1
ATOM 1579 C C . LYS B 1 54 ? 2.734 -1.606 -1.111 1 98.88 54 LYS B C 1
ATOM 1581 O O . LYS B 1 54 ? 3.137 -2.395 -1.97 1 98.88 54 LYS B O 1
ATOM 1586 N N . TYR B 1 55 ? 3.008 -0.332 -1.15 1 98.88 55 TYR B N 1
ATOM 1587 C CA . TYR B 1 55 ? 3.75 0.28 -2.248 1 98.88 55 TYR B CA 1
ATOM 1588 C C . TYR B 1 55 ? 4.727 1.327 -1.728 1 98.88 55 TYR B C 1
ATOM 1590 O O . TYR B 1 55 ? 4.324 2.283 -1.059 1 98.88 55 TYR B O 1
ATOM 1598 N N . ASN B 1 56 ? 5.988 1.195 -2.078 1 98.19 56 ASN B N 1
ATOM 1599 C CA . ASN B 1 56 ? 7.008 2.109 -1.57 1 98.19 56 ASN B CA 1
ATOM 1600 C C . ASN B 1 56 ? 7.578 2.986 -2.682 1 98.19 56 ASN B C 1
ATOM 1602 O O . ASN B 1 56 ? 8.727 3.43 -2.6 1 98.19 56 ASN B O 1
ATOM 1606 N N . GLY B 1 57 ? 6.805 3.135 -3.725 1 97.81 57 GLY B N 1
ATOM 1607 C CA . GLY B 1 57 ? 7.25 3.967 -4.828 1 97.81 57 GLY B CA 1
ATOM 1608 C C . GLY B 1 57 ? 8.047 3.203 -5.871 1 97.81 57 GLY B C 1
ATOM 1609 O O . GLY B 1 57 ? 8.211 3.67 -7 1 97.81 57 GLY B O 1
ATOM 1610 N N . GLU B 1 58 ? 8.547 2.016 -5.504 1 97.31 58 GLU B N 1
ATOM 1611 C CA . GLU B 1 58 ? 9.391 1.25 -6.414 1 97.31 58 GLU B CA 1
ATOM 1612 C C . GLU B 1 58 ? 8.891 -0.184 -6.555 1 97.31 58 GLU B C 1
ATOM 1614 O O . GLU B 1 58 ? 8.953 -0.764 -7.645 1 97.31 58 GLU B O 1
ATOM 1619 N N . SER B 1 59 ? 8.367 -0.766 -5.492 1 98.06 59 SER B N 1
ATOM 1620 C CA . SER B 1 59 ? 7.957 -2.164 -5.531 1 98.06 59 SER B CA 1
ATOM 1621 C C . SER B 1 59 ? 6.664 -2.381 -4.754 1 98.06 59 SER B C 1
ATOM 1623 O O . SER B 1 59 ? 6.258 -1.525 -3.965 1 98.06 59 SER B O 1
ATOM 1625 N N . ILE B 1 60 ? 6.082 -3.584 -4.977 1 98 60 ILE B N 1
ATOM 1626 C CA . ILE B 1 60 ? 4.746 -3.881 -4.473 1 98 60 ILE B CA 1
ATOM 1627 C C . ILE B 1 60 ? 4.785 -5.148 -3.619 1 98 60 ILE B C 1
ATOM 1629 O O . ILE B 1 60 ? 5.469 -6.113 -3.965 1 98 60 ILE B O 1
ATOM 1633 N N . SER B 1 61 ? 4.043 -5.082 -2.551 1 98.88 61 SER B N 1
ATOM 1634 C CA . SER B 1 61 ? 3.738 -6.293 -1.792 1 98.88 61 SER B CA 1
ATOM 1635 C C . SER B 1 61 ? 2.232 -6.496 -1.659 1 98.88 61 SER B C 1
ATOM 1637 O O . SER B 1 61 ? 1.471 -5.527 -1.623 1 98.88 61 SER B O 1
ATOM 1639 N N . LEU B 1 62 ? 1.833 -7.699 -1.687 1 98.88 62 LEU B N 1
ATOM 1640 C CA . LEU B 1 62 ? 0.454 -8.062 -1.384 1 98.88 62 LEU B CA 1
ATOM 1641 C C . LEU B 1 62 ? 0.383 -8.922 -0.123 1 98.88 62 LEU B C 1
ATOM 1643 O O . LEU B 1 62 ? 1.234 -9.789 0.094 1 98.88 62 LEU B O 1
ATOM 1647 N N . ASN B 1 63 ? -0.613 -8.633 0.66 1 98.81 63 ASN B N 1
ATOM 1648 C CA . ASN B 1 63 ? -0.904 -9.383 1.873 1 98.81 63 ASN B CA 1
ATOM 1649 C C . ASN B 1 63 ? -2.381 -9.758 1.963 1 98.81 63 ASN B C 1
ATOM 1651 O O . ASN B 1 63 ? -3.252 -8.906 1.764 1 98.81 63 ASN B O 1
ATOM 1655 N N . PRO B 1 64 ? -2.662 -11.016 2.238 1 98.62 64 PRO B N 1
ATOM 1656 C CA . PRO B 1 64 ? -1.863 -12.172 2.654 1 98.62 64 PRO B CA 1
ATOM 1657 C C . PRO B 1 64 ? -1.308 -12.961 1.472 1 98.62 64 PRO B C 1
ATOM 1659 O O . PRO B 1 64 ? -1.18 -12.422 0.37 1 98.62 64 PRO B O 1
ATOM 1662 N N . SER B 1 65 ? -0.883 -14.18 1.755 1 98.81 65 SER B N 1
ATOM 1663 C CA . SER B 1 65 ? -0.337 -15.062 0.731 1 98.81 65 SER B CA 1
ATOM 1664 C C . SER B 1 65 ? -1.402 -15.453 -0.29 1 98.81 65 SER B C 1
ATOM 1666 O O . SER B 1 65 ? -2.598 -15.266 -0.049 1 98.81 65 SER B O 1
ATOM 1668 N N . ILE B 1 66 ? -0.922 -15.867 -1.347 1 98.69 66 ILE B N 1
ATOM 1669 C CA . ILE B 1 66 ? -1.777 -16.328 -2.438 1 98.69 66 ILE B CA 1
ATOM 1670 C C . ILE B 1 66 ? -1.732 -17.844 -2.531 1 98.69 66 ILE B C 1
ATOM 1672 O O . ILE B 1 66 ? -0.656 -18.438 -2.656 1 98.69 66 ILE B O 1
ATOM 1676 N N . GLY B 1 67 ? -2.85 -18.391 -2.365 1 98.56 67 GLY B N 1
ATOM 1677 C CA . GLY B 1 67 ? -2.996 -19.812 -2.596 1 98.56 67 GLY B CA 1
ATOM 1678 C C . GLY B 1 67 ? -3.895 -20.141 -3.773 1 98.56 67 GLY B C 1
ATOM 1679 O O . GLY B 1 67 ? -5.09 -19.828 -3.752 1 98.56 67 GLY B O 1
ATOM 1680 N N . ASN B 1 68 ? -3.377 -20.734 -4.742 1 98.44 68 ASN B N 1
ATOM 1681 C CA . ASN B 1 68 ? -4.148 -21.141 -5.914 1 98.44 68 ASN B CA 1
ATOM 1682 C C . ASN B 1 68 ? -4.68 -22.562 -5.785 1 98.44 68 ASN B C 1
ATOM 1684 O O . ASN B 1 68 ? -4.418 -23.406 -6.645 1 98.44 68 ASN B O 1
ATOM 1688 N N . TRP B 1 69 ? -5.52 -22.781 -4.816 1 98.38 69 TRP B N 1
ATOM 1689 C CA . TRP B 1 69 ? -5.938 -24.109 -4.371 1 98.38 69 TRP B CA 1
ATOM 1690 C C . TRP B 1 69 ? -6.941 -24.719 -5.344 1 98.38 69 TRP B C 1
ATOM 1692 O O . TRP B 1 69 ? -7.176 -25.922 -5.328 1 98.38 69 TRP B O 1
ATOM 1702 N N . SER B 1 70 ? -7.578 -23.859 -6.148 1 96.62 70 SER B N 1
ATOM 1703 C CA . SER B 1 70 ? -8.578 -24.359 -7.086 1 96.62 70 SER B CA 1
ATOM 1704 C C . SER B 1 70 ? -7.941 -24.828 -8.391 1 96.62 70 SER B C 1
ATOM 1706 O O . SER B 1 70 ? -8.609 -25.422 -9.234 1 96.62 70 SER B O 1
ATOM 1708 N N . TYR B 1 71 ? -6.676 -24.547 -8.578 1 98.06 71 TYR B N 1
ATOM 1709 C CA . TYR B 1 71 ? -5.957 -24.969 -9.781 1 98.06 71 TYR B CA 1
ATOM 1710 C C . TYR B 1 71 ? -5.164 -26.234 -9.523 1 98.06 71 TYR B C 1
ATOM 1712 O O . TYR B 1 71 ? -4.793 -26.531 -8.383 1 98.06 71 TYR B O 1
ATOM 1720 N N . PRO B 1 72 ? -4.836 -26.969 -10.578 1 97.94 72 PRO B N 1
ATOM 1721 C CA . PRO B 1 72 ? -4.082 -28.203 -10.398 1 97.94 72 PRO B CA 1
ATOM 1722 C C . PRO B 1 72 ? -2.713 -27.984 -9.758 1 97.94 72 PRO B C 1
ATOM 1724 O O . PRO B 1 72 ? -2.236 -28.828 -9 1 97.94 72 PRO B O 1
ATOM 1727 N N . CYS B 1 73 ? -2.084 -26.812 -9.953 1 98.06 73 CYS B N 1
ATOM 1728 C CA . CYS B 1 73 ? -0.726 -26.578 -9.484 1 98.06 73 CYS B CA 1
ATOM 1729 C C . CYS B 1 73 ? -0.702 -26.375 -7.969 1 98.06 73 CYS B C 1
ATOM 1731 O O . CYS B 1 73 ? 0.316 -26.625 -7.324 1 98.06 73 CYS B O 1
ATOM 1733 N N . GLN B 1 74 ? -1.781 -25.812 -7.41 1 98.25 74 GLN B N 1
ATOM 1734 C CA . GLN B 1 74 ? -1.932 -25.547 -5.984 1 98.25 74 GLN B CA 1
ATOM 1735 C C . GLN B 1 74 ? -0.74 -24.766 -5.445 1 98.25 74 GLN B C 1
ATOM 1737 O O . GLN B 1 74 ? -0.259 -25.031 -4.344 1 98.25 74 GLN B O 1
ATOM 1742 N N . SER B 1 75 ? -0.236 -23.859 -6.215 1 98.31 75 SER B N 1
ATOM 1743 C CA . SER B 1 75 ? 0.897 -23.047 -5.809 1 98.31 75 SER B CA 1
ATOM 1744 C C . SER B 1 75 ? 0.514 -22.094 -4.68 1 98.31 75 SER B C 1
ATOM 1746 O O . SER B 1 75 ? -0.636 -21.656 -4.59 1 98.31 75 SER B O 1
ATOM 1748 N N . HIS B 1 76 ? 1.433 -21.797 -3.828 1 98.88 76 HIS B N 1
ATOM 1749 C CA . HIS B 1 76 ? 1.273 -20.938 -2.668 1 98.88 76 HIS B CA 1
ATOM 1750 C C . HIS B 1 76 ? 2.488 -20.031 -2.484 1 98.88 76 HIS B C 1
ATOM 1752 O O . HIS B 1 76 ? 3.621 -20.5 -2.416 1 98.88 76 HIS B O 1
ATOM 1758 N N . TYR B 1 77 ? 2.24 -18.766 -2.459 1 98.88 77 TYR B N 1
ATOM 1759 C CA . TYR B 1 77 ? 3.375 -17.844 -2.398 1 98.88 77 TYR B CA 1
ATOM 1760 C C . TYR B 1 77 ? 2.943 -16.484 -1.896 1 98.88 77 TYR B C 1
ATOM 1762 O O . TYR B 1 77 ? 1.748 -16.188 -1.818 1 98.88 77 TYR B O 1
ATOM 1770 N N . TRP B 1 78 ? 3.895 -15.719 -1.453 1 98.88 78 TRP B N 1
ATOM 1771 C CA . TRP B 1 78 ? 3.76 -14.297 -1.151 1 98.88 78 TRP B CA 1
ATOM 1772 C C . TRP B 1 78 ? 4.355 -13.445 -2.268 1 98.88 78 TRP B C 1
ATOM 1774 O O . TRP B 1 78 ? 5.25 -13.891 -2.988 1 98.88 78 TRP B O 1
ATOM 1784 N N . ILE B 1 79 ? 3.824 -12.344 -2.469 1 98.81 79 ILE B N 1
ATOM 1785 C CA . ILE B 1 79 ? 4.5 -11.305 -3.24 1 98.81 79 ILE B CA 1
ATOM 1786 C C . ILE B 1 79 ? 5.027 -10.227 -2.301 1 98.81 79 ILE B C 1
ATOM 1788 O O . ILE B 1 79 ? 4.242 -9.508 -1.674 1 98.81 79 ILE B O 1
ATOM 1792 N N . ILE B 1 80 ? 6.352 -10.117 -2.207 1 98.62 80 ILE B N 1
ATOM 1793 C CA . ILE B 1 80 ? 7.008 -9.164 -1.317 1 98.62 80 ILE B CA 1
ATOM 1794 C C . ILE B 1 80 ? 8.016 -8.336 -2.105 1 98.62 80 ILE B C 1
ATOM 1796 O O . ILE B 1 80 ? 9.031 -8.859 -2.578 1 98.62 80 ILE B O 1
ATOM 1800 N N . ASN B 1 81 ? 7.734 -6.996 -2.213 1 98.06 81 ASN B N 1
ATOM 1801 C CA . ASN B 1 81 ? 8.586 -6.098 -2.977 1 98.06 81 ASN B CA 1
ATOM 1802 C C . ASN B 1 81 ? 8.883 -6.648 -4.371 1 98.06 81 ASN B C 1
ATOM 1804 O O . ASN B 1 81 ? 10.039 -6.723 -4.781 1 98.06 81 ASN B O 1
ATOM 1808 N N . ASP B 1 82 ? 7.891 -7.105 -4.996 1 98.5 82 ASP B N 1
ATOM 1809 C CA . ASP B 1 82 ? 7.887 -7.594 -6.371 1 98.5 82 ASP B CA 1
ATOM 1810 C C . ASP B 1 82 ? 8.539 -8.977 -6.465 1 98.5 82 ASP B C 1
ATOM 1812 O O . ASP B 1 82 ? 8.852 -9.445 -7.559 1 98.5 82 ASP B O 1
ATOM 1816 N N . GLU B 1 83 ? 8.758 -9.602 -5.398 1 98.5 83 GLU B N 1
ATOM 1817 C CA . GLU B 1 83 ? 9.422 -10.898 -5.406 1 98.5 83 GLU B CA 1
ATOM 1818 C C . GLU B 1 83 ? 8.484 -12 -4.918 1 98.5 83 GLU B C 1
ATOM 1820 O O . GLU B 1 83 ? 7.734 -11.805 -3.957 1 98.5 83 GLU B O 1
ATOM 1825 N N . ILE B 1 84 ? 8.578 -13.102 -5.609 1 98.81 84 ILE B N 1
ATOM 1826 C CA . ILE B 1 84 ? 7.82 -14.281 -5.203 1 98.81 84 ILE B CA 1
ATOM 1827 C C . ILE B 1 84 ? 8.547 -14.992 -4.062 1 98.81 84 ILE B C 1
ATOM 1829 O O . ILE B 1 84 ? 9.727 -15.32 -4.18 1 98.81 84 ILE B O 1
ATOM 1833 N N . ARG B 1 85 ? 7.883 -15.133 -2.986 1 98.69 85 ARG B N 1
ATOM 1834 C CA . ARG B 1 85 ? 8.359 -15.977 -1.895 1 98.69 85 ARG B CA 1
ATOM 1835 C C . ARG B 1 85 ? 7.461 -17.188 -1.703 1 98.69 85 ARG B C 1
ATOM 1837 O O . ARG B 1 85 ? 6.371 -17.078 -1.144 1 98.69 85 ARG B O 1
ATOM 1844 N N . TRP B 1 86 ? 7.957 -18.297 -2.129 1 98.56 86 TRP B N 1
ATOM 1845 C CA . TRP B 1 86 ? 7.168 -19.516 -2.105 1 98.56 86 TRP B CA 1
ATOM 1846 C C . TRP B 1 86 ? 6.871 -19.953 -0.673 1 98.56 86 TRP B C 1
ATOM 1848 O O . TRP B 1 86 ? 7.695 -19.75 0.224 1 98.56 86 TRP B O 1
ATOM 1858 N N . ALA B 1 87 ? 5.672 -20.5 -0.51 1 98.5 87 ALA B N 1
ATOM 1859 C CA . ALA B 1 87 ? 5.23 -21.016 0.784 1 98.5 87 ALA B CA 1
ATOM 1860 C C . ALA B 1 87 ? 4.773 -22.469 0.671 1 98.5 87 ALA B C 1
ATOM 1862 O O . ALA B 1 87 ? 4.59 -22.984 -0.434 1 98.5 87 ALA B O 1
ATOM 1863 N N . ASP B 1 88 ? 4.566 -23.047 1.75 1 97.5 88 ASP B N 1
ATOM 1864 C CA . ASP B 1 88 ? 4.227 -24.469 1.77 1 97.5 88 ASP B CA 1
ATOM 1865 C C . ASP B 1 88 ? 2.797 -24.703 1.286 1 97.5 88 ASP B C 1
ATOM 1867 O O . ASP B 1 88 ? 1.92 -23.859 1.5 1 97.5 88 ASP B O 1
ATOM 1871 N N . LYS B 1 89 ? 2.699 -25.875 0.781 1 97.19 89 LYS B N 1
ATOM 1872 C CA . LYS B 1 89 ? 1.342 -26.297 0.459 1 97.19 89 LYS B CA 1
ATOM 1873 C C . LYS B 1 89 ? 0.536 -26.562 1.727 1 97.19 89 LYS B C 1
ATOM 1875 O O . LYS B 1 89 ? 1.082 -27.031 2.729 1 97.19 89 LYS B O 1
ATOM 1880 N N . TRP B 1 90 ? -0.724 -26.328 1.62 1 98.12 90 TRP B N 1
ATOM 1881 C CA . TRP B 1 90 ? -1.625 -26.578 2.742 1 98.12 90 TRP B CA 1
ATOM 1882 C C . TRP B 1 90 ? -2.398 -27.875 2.553 1 98.12 90 TRP B C 1
ATOM 1884 O O . TRP B 1 90 ? -2.607 -28.312 1.423 1 98.12 90 TRP B O 1
ATOM 1894 N N . SER B 1 91 ? -2.785 -28.406 3.637 1 97.62 91 SER B N 1
ATOM 1895 C CA . SER B 1 91 ? -3.699 -29.531 3.57 1 97.62 91 SER B CA 1
ATOM 1896 C C . SER B 1 91 ? -5.109 -29.094 3.197 1 97.62 91 SER B C 1
ATOM 1898 O O . SER B 1 91 ? -5.457 -27.922 3.363 1 97.62 91 SER B O 1
ATOM 1900 N N . LYS B 1 92 ? -5.824 -30.062 2.691 1 97.38 92 LYS B N 1
ATOM 1901 C CA . LYS B 1 92 ? -7.219 -29.766 2.373 1 97.38 92 LYS B CA 1
ATOM 1902 C C . LYS B 1 92 ? -7.961 -29.234 3.598 1 97.38 92 LYS B C 1
ATOM 1904 O O . LYS B 1 92 ? -8.789 -28.328 3.482 1 97.38 92 LYS B O 1
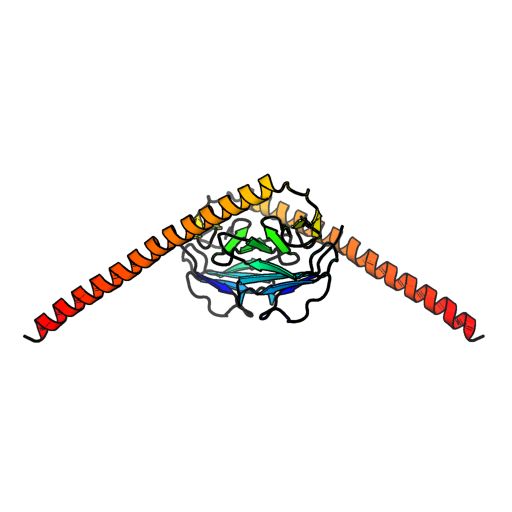ATOM 1909 N N . GLU B 1 93 ? -7.625 -29.812 4.715 1 98.12 93 GLU B N 1
ATOM 1910 C CA . GLU B 1 93 ? -8.258 -29.391 5.957 1 98.12 93 GLU B CA 1
ATOM 1911 C C . GLU B 1 93 ? -7.922 -27.938 6.289 1 98.12 93 GLU B C 1
ATOM 1913 O O . GLU B 1 93 ? -8.797 -27.172 6.688 1 98.12 93 GLU B O 1
ATOM 1918 N N . LYS B 1 94 ? -6.688 -27.578 6.184 1 98.38 94 LYS B N 1
ATOM 1919 C CA . LYS B 1 94 ? -6.242 -26.219 6.465 1 98.38 94 LYS B CA 1
ATOM 1920 C C . LYS B 1 94 ? -6.883 -25.219 5.504 1 98.38 94 LYS B C 1
ATOM 1922 O O . LYS B 1 94 ? -7.277 -24.125 5.906 1 98.38 94 LYS B O 1
ATOM 1927 N N . ILE B 1 95 ? -6.977 -25.594 4.25 1 98.06 95 ILE B N 1
ATOM 1928 C CA . ILE B 1 95 ? -7.578 -24.75 3.223 1 98.06 95 ILE B CA 1
ATOM 1929 C C . ILE B 1 95 ? -9.039 -24.484 3.562 1 98.06 95 ILE B C 1
ATOM 1931 O O . ILE B 1 95 ? -9.492 -23.344 3.541 1 98.06 95 ILE B O 1
ATOM 1935 N N . GLN B 1 96 ? -9.703 -25.562 3.893 1 97.62 96 GLN B N 1
ATOM 1936 C CA . GLN B 1 96 ? -11.125 -25.438 4.211 1 97.62 96 GLN B CA 1
ATOM 1937 C C . GLN B 1 96 ? -11.336 -24.578 5.457 1 97.62 96 GLN B C 1
ATOM 1939 O O . GLN B 1 96 ? -12.258 -23.766 5.504 1 97.62 96 GLN B O 1
ATOM 1944 N N . ALA B 1 97 ? -10.477 -24.781 6.449 1 97.94 97 ALA B N 1
ATOM 1945 C CA . ALA B 1 97 ? -10.578 -24.016 7.688 1 97.94 97 ALA B CA 1
ATOM 1946 C C . ALA B 1 97 ? -10.375 -22.516 7.422 1 97.94 97 ALA B C 1
ATOM 1948 O O . ALA B 1 97 ? -11.086 -21.672 7.973 1 97.94 97 ALA B O 1
ATOM 1949 N N . ASN B 1 98 ? -9.414 -22.234 6.598 1 97.5 98 ASN B N 1
ATOM 1950 C CA . ASN B 1 98 ? -9.141 -20.828 6.297 1 97.5 98 ASN B CA 1
ATOM 1951 C C . ASN B 1 98 ? -10.258 -20.203 5.48 1 97.5 98 ASN B C 1
ATOM 1953 O O . ASN B 1 98 ? -10.602 -19.031 5.68 1 97.5 98 ASN B O 1
ATOM 1957 N N . ARG B 1 99 ? -10.828 -20.953 4.547 1 96.44 99 ARG B N 1
ATOM 1958 C CA . ARG B 1 99 ? -11.953 -20.469 3.764 1 96.44 99 ARG B CA 1
ATOM 1959 C C . ARG B 1 99 ? -13.133 -20.109 4.664 1 96.44 99 ARG B C 1
ATOM 1961 O O . ARG B 1 99 ? -13.781 -19.078 4.477 1 96.44 99 ARG B O 1
ATOM 1968 N N . ALA B 1 100 ? -13.336 -20.953 5.609 1 97 100 ALA B N 1
ATOM 1969 C CA . ALA B 1 100 ? -14.422 -20.719 6.555 1 97 100 ALA B CA 1
ATOM 1970 C C . ALA B 1 100 ? -14.164 -19.453 7.379 1 97 100 ALA B C 1
ATOM 1972 O O . ALA B 1 100 ? -15.07 -18.641 7.57 1 97 100 ALA B O 1
ATOM 1973 N N . LYS B 1 101 ? -12.969 -19.344 7.828 1 97.25 101 LYS B N 1
ATOM 1974 C CA . LYS B 1 101 ? -12.594 -18.156 8.602 1 97.25 101 LYS B CA 1
ATOM 1975 C C . LYS B 1 101 ? -12.758 -16.891 7.777 1 97.25 101 LYS B C 1
ATOM 1977 O O . LYS B 1 101 ? -13.242 -15.867 8.281 1 97.25 101 LYS B O 1
ATOM 1982 N N . GLN B 1 102 ? -12.391 -16.891 6.504 1 96.38 102 GLN B N 1
ATOM 1983 C CA . GLN B 1 102 ? -12.492 -15.742 5.617 1 96.38 102 GLN B CA 1
ATOM 1984 C C . GLN B 1 102 ? -13.945 -15.336 5.398 1 96.38 102 GLN B C 1
ATOM 1986 O O . GLN B 1 102 ? -14.266 -14.148 5.355 1 96.38 102 GLN B O 1
ATOM 1991 N N . GLN B 1 103 ? -14.773 -16.375 5.285 1 96.06 103 GLN B N 1
ATOM 1992 C CA . GLN B 1 103 ? -16.188 -16.109 5.113 1 96.06 103 GLN B CA 1
ATOM 1993 C C . GLN B 1 103 ? -16.781 -15.414 6.336 1 96.06 103 GLN B C 1
ATOM 1995 O O . GLN B 1 103 ? -17.578 -14.477 6.207 1 96.06 103 GLN B O 1
ATOM 2000 N N . ILE B 1 104 ? -16.406 -15.891 7.438 1 96.19 104 ILE B N 1
ATOM 2001 C CA . ILE B 1 104 ? -16.875 -15.312 8.688 1 96.19 104 ILE B CA 1
ATOM 2002 C C . ILE B 1 104 ? -16.422 -13.859 8.789 1 96.19 104 ILE B C 1
ATOM 2004 O O . ILE B 1 104 ? -17.203 -12.977 9.148 1 96.19 104 ILE B O 1
ATOM 2008 N N . ASN B 1 105 ? -15.148 -13.703 8.484 1 95.19 105 ASN B N 1
ATOM 2009 C CA . ASN B 1 105 ? -14.594 -12.352 8.562 1 95.19 105 ASN B CA 1
ATOM 2010 C C . ASN B 1 105 ? -15.305 -11.398 7.605 1 95.19 105 ASN B C 1
ATOM 2012 O O . ASN B 1 105 ? -15.555 -10.242 7.945 1 95.19 105 ASN B O 1
ATOM 2016 N N . LYS B 1 106 ? -15.602 -11.883 6.445 1 95.75 106 LYS B N 1
ATOM 2017 C CA . LYS B 1 106 ? -16.297 -11.055 5.469 1 95.75 106 LYS B CA 1
ATOM 2018 C C . LYS B 1 106 ? -17.703 -10.703 5.953 1 95.75 106 LYS B C 1
ATOM 2020 O O . LYS B 1 106 ? -18.125 -9.547 5.855 1 95.75 106 LYS B O 1
ATOM 2025 N N . LYS B 1 107 ? -18.375 -11.641 6.496 1 94.81 107 LYS B N 1
ATOM 2026 C CA . LYS B 1 107 ? -19.719 -11.406 7.023 1 94.81 107 LYS B CA 1
ATOM 2027 C C . LYS B 1 107 ? -19.688 -10.375 8.148 1 94.81 107 LYS B C 1
ATOM 2029 O O . LYS B 1 107 ? -20.531 -9.484 8.203 1 94.81 107 LYS B O 1
ATOM 2034 N N . ARG B 1 108 ? -18.781 -10.555 9.016 1 94.69 108 ARG B N 1
ATOM 2035 C CA . ARG B 1 108 ? -18.656 -9.633 10.141 1 94.69 108 ARG B CA 1
ATOM 2036 C C . ARG B 1 108 ? -18.406 -8.211 9.656 1 94.69 108 ARG B C 1
ATOM 2038 O O . ARG B 1 108 ? -19 -7.258 10.18 1 94.69 108 ARG B O 1
ATOM 2045 N N . TYR B 1 109 ? -17.594 -8.117 8.656 1 93.75 109 TYR B N 1
ATOM 2046 C CA . TYR B 1 109 ? -17.25 -6.801 8.125 1 93.75 109 TYR B CA 1
ATOM 2047 C C . TYR B 1 109 ? -18.469 -6.148 7.48 1 93.75 109 TYR B C 1
ATOM 2049 O O . TYR B 1 109 ? -18.766 -4.98 7.746 1 93.75 109 TYR B O 1
ATOM 2057 N N . PHE B 1 110 ? -19.234 -6.824 6.719 1 90.38 110 PHE B N 1
ATOM 2058 C CA . PHE B 1 110 ? -20.359 -6.258 5.969 1 90.38 110 PHE B CA 1
ATOM 2059 C C . PHE B 1 110 ? -21.547 -6.031 6.879 1 90.38 110 PHE B C 1
ATOM 2061 O O . PHE B 1 110 ? -22.375 -5.1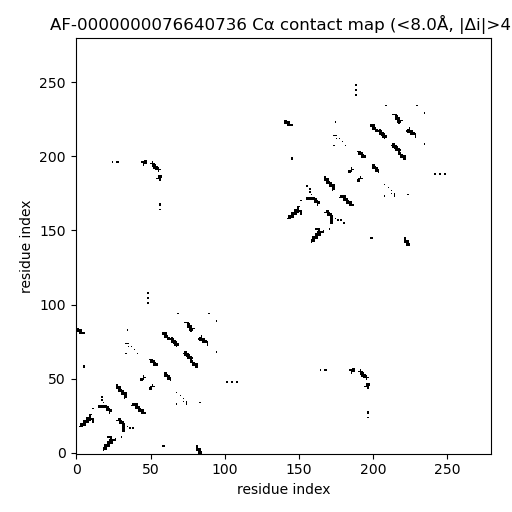48 6.621 1 90.38 110 PHE B O 1
ATOM 2068 N N . ASN B 1 111 ? -21.641 -6.855 7.887 1 89.5 111 ASN B N 1
ATOM 2069 C CA . ASN B 1 111 ? -22.688 -6.617 8.867 1 89.5 111 ASN B CA 1
ATOM 2070 C C . ASN B 1 111 ? -22.406 -5.367 9.695 1 89.5 111 ASN B C 1
ATOM 2072 O O . ASN B 1 111 ? -23.344 -4.629 10.047 1 89.5 111 ASN B O 1
ATOM 2076 N N . SER B 1 112 ? -21.203 -5.195 9.992 1 84 112 SER B N 1
ATOM 2077 C CA . SER B 1 112 ? -20.812 -4.031 10.781 1 84 112 SER B CA 1
ATOM 2078 C C . SER B 1 112 ? -20.906 -2.752 9.953 1 84 112 SER B C 1
ATOM 2080 O O . SER B 1 112 ? -21.234 -1.688 10.477 1 84 112 SER B O 1
ATOM 2082 N N . SER B 1 113 ? -20.516 -2.807 8.719 1 71.38 113 SER B N 1
ATOM 2083 C CA . SER B 1 113 ? -20.516 -1.635 7.848 1 71.38 113 SER B CA 1
ATOM 2084 C C . SER B 1 113 ? -21.938 -1.193 7.52 1 71.38 113 SER B C 1
ATOM 2086 O O . SER B 1 113 ? -22.188 -0.016 7.246 1 71.38 113 SER B O 1
ATOM 2088 N N . LYS B 1 114 ? -22.875 -2.074 7.367 1 61.53 114 LYS B N 1
ATOM 2089 C CA . LYS B 1 114 ? -24.281 -1.746 7.188 1 61.53 114 LYS B CA 1
ATOM 2090 C C . LYS B 1 114 ? -24.844 -1.019 8.406 1 61.53 114 LYS B C 1
ATOM 2092 O O . LYS B 1 114 ? -25.656 -0.104 8.273 1 61.53 114 LYS B O 1
ATOM 2097 N N . THR B 1 115 ? -24.484 -1.502 9.461 1 55.5 115 THR B N 1
ATOM 2098 C CA . THR B 1 115 ? -24.969 -0.835 10.664 1 55.5 115 THR B CA 1
ATOM 2099 C C . THR B 1 115 ? -24.453 0.599 10.734 1 55.5 115 THR B C 1
ATOM 2101 O O . THR B 1 115 ? -25.188 1.506 11.148 1 55.5 115 THR B O 1
ATOM 2104 N N . SER B 1 116 ? -23.25 0.748 10.227 1 53 116 SER B N 1
ATOM 2105 C CA . SER B 1 116 ? -22.734 2.109 10.266 1 53 116 SER B CA 1
ATOM 2106 C C . SER B 1 116 ? -23.375 2.979 9.188 1 53 116 SER B C 1
ATOM 2108 O O . SER B 1 116 ? -23.609 4.168 9.398 1 53 116 SER B O 1
ATOM 2110 N N . SER B 1 117 ? -23.641 2.338 7.945 1 51.16 117 SER B N 1
ATOM 2111 C CA . SER B 1 117 ? -24.312 3.111 6.906 1 51.16 117 SER B CA 1
ATOM 2112 C C . SER B 1 117 ? -25.781 3.355 7.262 1 51.16 117 SER B C 1
ATOM 2114 O O . SER B 1 117 ? -26.359 4.375 6.875 1 51.16 117 SER B O 1
ATOM 2116 N N . LYS B 1 118 ? -26.469 2.383 7.934 1 48.47 118 LYS B N 1
ATOM 2117 C CA . LYS B 1 118 ? -27.859 2.564 8.312 1 48.47 118 LYS B CA 1
ATOM 2118 C C . LYS B 1 118 ? -28 3.65 9.375 1 48.47 118 LYS B C 1
ATOM 2120 O O . LYS B 1 118 ? -29.031 4.336 9.438 1 48.47 118 LYS B O 1
ATOM 2125 N N . GLU B 1 119 ? -27.156 3.65 10.172 1 45.72 119 GLU B N 1
ATOM 2126 C CA . GLU B 1 119 ? -27.297 4.707 11.172 1 45.72 119 GLU B CA 1
ATOM 2127 C C . GLU B 1 119 ? -27.234 6.09 10.523 1 45.72 119 GLU B C 1
ATOM 2129 O O . GLU B 1 119 ? -27.953 7.008 10.938 1 45.72 119 GLU B O 1
ATOM 2134 N N . SER B 1 120 ? -26.438 6.18 9.383 1 46.06 120 SER B N 1
ATOM 2135 C CA . SER B 1 120 ? -26.391 7.461 8.688 1 46.06 120 SER B CA 1
ATOM 2136 C C . SER B 1 120 ? -27.672 7.703 7.875 1 46.06 120 SER B C 1
ATOM 2138 O O . SER B 1 120 ? -28.141 8.836 7.781 1 46.06 120 SER B O 1
ATOM 2140 N N . GLU B 1 121 ? -28.172 6.652 7.32 1 48.06 121 GLU B N 1
ATOM 2141 C CA . GLU B 1 121 ? -29.406 6.766 6.547 1 48.06 121 GLU B CA 1
ATOM 2142 C C . GLU B 1 121 ? -30.609 7.02 7.449 1 48.06 121 GLU B C 1
ATOM 2144 O O . GLU B 1 121 ? -31.5 7.789 7.102 1 48.06 121 GLU B O 1
ATOM 2149 N N . SER B 1 122 ? -30.562 6.414 8.562 1 50.22 122 SER B N 1
ATOM 2150 C CA . SER B 1 122 ? -31.703 6.605 9.453 1 50.22 122 SER B CA 1
ATOM 2151 C C . SER B 1 122 ? -31.734 8.016 10.023 1 50.22 122 SER B C 1
ATOM 2153 O O . SER B 1 122 ? -32.812 8.586 10.227 1 50.22 122 SER B O 1
ATOM 2155 N N . GLU B 1 123 ? -30.578 8.523 10.141 1 47.78 123 GLU B N 1
ATOM 2156 C CA . GLU B 1 123 ? -30.531 9.891 10.641 1 47.78 123 GLU B CA 1
ATOM 2157 C C . GLU B 1 123 ? -31 10.891 9.578 1 47.78 123 GLU B C 1
ATOM 2159 O O . GLU B 1 123 ? -31.688 11.867 9.891 1 47.78 123 GLU B O 1
ATOM 2164 N N . ASP B 1 124 ? -30.75 10.484 8.312 1 47.78 124 ASP B N 1
ATOM 2165 C CA . ASP B 1 124 ? -31.188 11.359 7.23 1 47.78 124 ASP B CA 1
ATOM 2166 C C . ASP B 1 124 ? -32.719 11.336 7.094 1 47.78 124 ASP B C 1
ATOM 2168 O O . ASP B 1 124 ? -33.344 12.375 6.883 1 47.78 124 ASP B O 1
ATOM 2172 N N . GLN B 1 125 ? -33.25 10.211 7.32 1 54.59 125 GLN B N 1
ATOM 2173 C CA . GLN B 1 125 ? -34.688 10.125 7.219 1 54.59 125 GLN B CA 1
ATOM 2174 C C . GLN B 1 125 ? -35.375 10.891 8.352 1 54.59 125 GLN B C 1
ATOM 2176 O O . GLN B 1 125 ? -36.438 11.469 8.172 1 54.59 125 GLN B O 1
ATOM 2181 N N . SER B 1 126 ? -34.75 10.898 9.484 1 55.25 126 SER B N 1
ATOM 2182 C CA . SER B 1 126 ? -35.344 11.555 10.648 1 55.25 126 SER B CA 1
ATOM 2183 C C . SER B 1 126 ? -35.25 13.078 10.516 1 55.25 126 SER B C 1
ATOM 2185 O O . SER B 1 126 ? -36.219 13.781 10.867 1 55.25 126 SER B O 1
ATOM 2187 N N . LEU B 1 127 ? -34.188 13.555 9.898 1 51.38 127 LEU B N 1
ATOM 2188 C CA . LEU B 1 127 ? -34.062 14.992 9.727 1 51.38 127 LEU B CA 1
ATOM 2189 C C . LEU B 1 127 ? -35 15.516 8.656 1 51.38 127 LEU B C 1
ATOM 2191 O O . LEU B 1 127 ? -35.562 16.609 8.789 1 51.38 127 LEU B O 1
ATOM 2195 N N . TRP B 1 128 ? -35.219 14.609 7.652 1 57.66 128 TRP B N 1
ATOM 2196 C CA . TRP B 1 128 ? -36.188 14.969 6.625 1 57.66 128 TRP B CA 1
ATOM 2197 C C . TRP B 1 128 ? -37.594 15.109 7.219 1 57.66 128 TRP B C 1
ATOM 2199 O O . TRP B 1 128 ? -38.344 16.031 6.859 1 57.66 128 TRP B O 1
ATOM 2209 N N . ASN B 1 129 ? -37.875 14.227 8.047 1 56.06 129 ASN B N 1
ATOM 2210 C CA . ASN B 1 129 ? -39.188 14.219 8.664 1 56.06 129 ASN B CA 1
ATOM 2211 C C . ASN B 1 129 ? -39.406 15.43 9.57 1 56.06 129 ASN B C 1
ATOM 2213 O O . ASN B 1 129 ? -40.5 15.984 9.633 1 56.06 129 ASN B O 1
ATOM 2217 N N . LYS B 1 130 ? -38.312 15.922 10.188 1 57 130 LYS B N 1
ATOM 2218 C CA . LYS B 1 130 ? -38.406 17.078 11.07 1 57 130 LYS B CA 1
ATOM 2219 C C . LYS B 1 130 ? -38.625 18.359 10.266 1 57 130 LYS B C 1
ATOM 2221 O O . LYS B 1 130 ? -39.375 19.25 10.672 1 57 130 LYS B O 1
ATOM 2226 N N . PHE B 1 131 ? -38.031 18.359 9.016 1 53.88 131 PHE B N 1
ATOM 2227 C CA . PHE B 1 131 ? -38.188 19.531 8.156 1 53.88 131 PHE B CA 1
ATOM 2228 C C . PHE B 1 131 ? -39.594 19.578 7.578 1 53.88 131 PHE B C 1
ATOM 2230 O O . PHE B 1 131 ? -40.219 20.656 7.484 1 53.88 131 PHE B O 1
ATOM 2237 N N . LYS B 1 132 ? -40.156 18.484 7.379 1 56.62 132 LYS B N 1
ATOM 2238 C CA . LYS B 1 132 ? -41.5 18.422 6.84 1 56.62 132 LYS B CA 1
ATOM 2239 C C . LYS B 1 132 ? -42.531 18.891 7.867 1 56.62 132 LYS B C 1
ATOM 2241 O O . LYS B 1 132 ? -43.5 19.594 7.527 1 56.62 132 LYS B O 1
ATOM 2246 N N . SER B 1 133 ? -42.156 18.531 9.047 1 63.19 133 SER B N 1
ATOM 2247 C CA . SER B 1 133 ? -43.094 18.891 10.109 1 63.19 133 SER B CA 1
ATOM 2248 C C . SER B 1 133 ? -43.094 20.391 10.359 1 63.19 133 SER B C 1
ATOM 2250 O O . SER B 1 133 ? -44.125 21 10.586 1 63.19 133 SER B O 1
ATOM 2252 N N . TRP B 1 134 ? -41.938 21 10.086 1 59.41 134 TRP B N 1
ATOM 2253 C CA . TRP B 1 134 ? -41.844 22.438 10.32 1 59.41 134 TRP B CA 1
ATOM 2254 C C . TRP B 1 134 ? -42.5 23.219 9.18 1 59.41 134 TRP B C 1
ATOM 2256 O O . TRP B 1 134 ? -43.219 24.188 9.422 1 59.41 134 TRP B O 1
ATOM 2266 N N . ILE B 1 135 ? -42.406 22.75 7.887 1 59.47 135 ILE B N 1
ATOM 2267 C CA . ILE B 1 135 ? -42.969 23.438 6.723 1 59.47 135 ILE B CA 1
ATOM 2268 C C . ILE B 1 135 ? -44.5 23.359 6.762 1 59.47 135 ILE B C 1
ATOM 2270 O O . ILE B 1 135 ? -45.188 24.344 6.484 1 59.47 135 ILE B O 1
ATOM 2274 N N . SER B 1 136 ? -44.938 22.266 7.066 1 64.81 136 SER B N 1
ATOM 2275 C CA . SER B 1 136 ? -46.375 22.062 7.098 1 64.81 136 SER B CA 1
ATOM 2276 C C . SER B 1 136 ? -47.031 22.969 8.133 1 64.81 136 SER B C 1
ATOM 2278 O O . SER B 1 136 ? -48.156 23.438 7.934 1 64.81 136 SER B O 1
ATOM 2280 N N . ASN B 1 137 ? -46.156 23.266 9.102 1 62.62 137 ASN B N 1
ATOM 2281 C CA . ASN B 1 137 ? -46.719 24.094 10.164 1 62.62 137 ASN B CA 1
ATOM 2282 C C . ASN B 1 137 ? -46.719 25.578 9.773 1 62.62 137 ASN B C 1
ATOM 2284 O O . ASN B 1 137 ? -47.531 26.344 10.25 1 62.62 137 ASN B O 1
ATOM 2288 N N . LEU B 1 138 ? -45.875 25.922 8.883 1 60.75 138 LEU B N 1
ATOM 2289 C CA . LEU B 1 138 ? -45.812 27.312 8.469 1 60.75 138 LEU B CA 1
ATOM 2290 C C . LEU B 1 138 ? -46.906 27.625 7.43 1 60.75 138 LEU B C 1
ATOM 2292 O O . LEU B 1 138 ? -47.375 28.75 7.344 1 60.75 138 LEU B O 1
ATOM 2296 N N . MET B 1 139 ? -47.344 26.641 6.641 1 59.06 139 MET B N 1
ATOM 2297 C CA . MET B 1 139 ? -48.375 26.875 5.609 1 59.06 139 MET B CA 1
ATOM 2298 C C . MET B 1 139 ? -49.75 26.969 6.219 1 59.06 139 MET B C 1
ATOM 2300 O O . MET B 1 139 ? -50.719 27.219 5.512 1 59.06 139 MET B O 1
ATOM 2304 N N . LYS B 1 140 ? -49.844 26.891 7.559 1 53 140 LYS B N 1
ATOM 2305 C CA . LYS B 1 140 ? -51.156 27.172 8.133 1 53 140 LYS B CA 1
ATOM 2306 C C . LYS B 1 140 ? -51.25 28.641 8.57 1 53 140 LYS B C 1
ATOM 2308 O O . LYS B 1 140 ? -50.281 29.219 9.031 1 53 140 LYS B O 1
#